Protein AF-A0A6N7BFS9-F1 (afdb_monomer_lite)

Foldseek 3Di:
DDDDDDDDDDPVVVPPPPPPPPPAPAFPADAQWDFDDFPNDGFIDGLLGGFFDDQDAPQWDKFWPFFKKFKDFDADDVNLLRYYPDPVSVVSVVVVCVCVQAPPDDSVVTDMDGPPDFPWDFDQPDDPDGTDTDPDQGKMKIKDKDAAALVLQQWFKKKKAQFAPAKKWKHKNSDTFDIDGHGGHIGITGCNVRDDHRDMMMMMMMWGRHDACPHCNHPPVHDDPDDSGHGRNDIIMMITDHQWDFRYKDWAQPDQQFKIKIKTKIFHQAQAKFKKKKFKWKAWFQDDPVCVPPSHSVSRGDHTFDKDWDGMDIDIAGHRGMHMDIIIIGGGNDDDDDPVRHTDMDMDMDMDTD

Structure (mmCIF, N/CA/C/O backbone):
data_AF-A0A6N7BFS9-F1
#
_entry.id   AF-A0A6N7BFS9-F1
#
loop_
_atom_site.group_PDB
_atom_site.id
_atom_site.type_symbol
_atom_site.label_atom_id
_atom_site.label_alt_id
_atom_site.label_comp_id
_atom_site.label_asym_id
_atom_site.label_entity_id
_atom_site.label_seq_id
_atom_site.pdbx_PDB_ins_code
_atom_site.Cartn_x
_atom_site.Cartn_y
_atom_site.Cartn_z
_atom_site.occupancy
_atom_site.B_iso_or_equiv
_atom_site.auth_seq_id
_atom_site.auth_comp_id
_atom_site.auth_asym_id
_atom_site.auth_atom_id
_atom_site.pdbx_PDB_model_num
ATOM 1 N N . MET A 1 1 ? 87.560 6.546 -18.943 1.00 42.88 1 MET A N 1
ATOM 2 C CA . MET A 1 1 ? 86.484 6.952 -19.878 1.00 42.88 1 MET A CA 1
ATOM 3 C C . MET A 1 1 ? 85.156 6.597 -19.216 1.00 42.88 1 MET A C 1
ATOM 5 O O . MET A 1 1 ? 84.855 5.426 -19.102 1.00 42.88 1 MET A O 1
ATOM 9 N N . LYS A 1 2 ? 84.582 7.473 -18.382 1.00 35.91 2 LYS A N 1
ATOM 10 C CA . LYS A 1 2 ? 83.569 8.496 -18.723 1.00 35.91 2 LYS A CA 1
ATOM 11 C C . LYS A 1 2 ? 82.353 7.933 -19.485 1.00 35.91 2 LYS A C 1
ATOM 13 O O . LYS A 1 2 ? 82.479 7.667 -20.667 1.00 35.91 2 LYS A O 1
ATOM 18 N N . LYS A 1 3 ? 81.210 7.940 -18.774 1.00 40.38 3 LYS A N 1
ATOM 19 C CA . LYS A 1 3 ? 79.814 8.139 -19.221 1.00 40.38 3 LYS A CA 1
ATOM 20 C C . LYS A 1 3 ? 79.262 7.173 -20.282 1.00 40.38 3 LYS A C 1
ATOM 22 O O . LYS A 1 3 ? 79.690 7.264 -21.419 1.00 40.38 3 LYS A O 1
ATOM 27 N N . LEU A 1 4 ? 78.173 6.457 -19.965 1.00 36.03 4 LEU A N 1
ATOM 28 C CA . LEU A 1 4 ? 76.835 6.789 -20.492 1.00 36.03 4 LEU A CA 1
ATOM 29 C C . LEU A 1 4 ? 75.714 5.889 -19.925 1.00 36.03 4 LEU A C 1
ATOM 31 O O . LEU A 1 4 ? 75.856 4.678 -19.836 1.00 36.03 4 LEU A O 1
ATOM 35 N N . TYR A 1 5 ? 74.587 6.542 -19.633 1.00 37.47 5 TYR A N 1
ATOM 36 C CA . TYR A 1 5 ? 73.223 6.015 -19.489 1.00 37.47 5 TYR A CA 1
ATOM 37 C C . TYR A 1 5 ? 72.767 5.388 -18.165 1.00 37.47 5 TYR A C 1
ATOM 39 O O . TYR A 1 5 ? 72.190 4.312 -18.094 1.00 37.47 5 TYR A O 1
ATOM 47 N N . THR A 1 6 ? 72.810 6.229 -17.133 1.00 45.91 6 THR A N 1
ATOM 48 C CA . THR A 1 6 ? 71.644 6.485 -16.273 1.00 45.91 6 THR A CA 1
ATOM 49 C C . THR A 1 6 ? 70.532 7.121 -17.125 1.00 45.91 6 THR A C 1
ATOM 51 O O . THR A 1 6 ? 70.758 8.227 -17.612 1.00 45.91 6 THR A O 1
ATOM 54 N N . LYS A 1 7 ? 69.386 6.449 -17.355 1.00 47.59 7 LYS A N 1
ATOM 55 C CA . LYS A 1 7 ? 68.066 7.047 -17.717 1.00 47.59 7 LYS A CA 1
ATOM 56 C C . LYS A 1 7 ? 66.993 6.000 -18.092 1.00 47.59 7 LYS A C 1
ATOM 58 O O . LYS A 1 7 ? 66.394 6.094 -19.148 1.00 47.59 7 LYS A O 1
ATOM 63 N N . VAL A 1 8 ? 66.679 5.033 -17.231 1.00 40.97 8 VAL A N 1
ATOM 64 C CA . VAL A 1 8 ? 65.378 4.328 -17.311 1.00 40.97 8 VAL A CA 1
ATOM 65 C C . VAL A 1 8 ? 64.968 3.912 -15.901 1.00 40.97 8 VAL A C 1
ATOM 67 O O . VAL A 1 8 ? 65.147 2.766 -15.529 1.00 40.97 8 VAL A O 1
ATOM 70 N N . ASN A 1 9 ? 64.536 4.858 -15.063 1.00 43.41 9 ASN A N 1
ATOM 71 C CA . ASN A 1 9 ? 63.831 4.537 -13.808 1.00 43.41 9 ASN A CA 1
ATOM 72 C C . ASN A 1 9 ? 63.122 5.757 -13.198 1.00 43.41 9 ASN A C 1
ATOM 74 O O . ASN A 1 9 ? 63.093 5.935 -11.987 1.00 43.41 9 ASN A O 1
ATOM 78 N N . LEU A 1 10 ? 62.557 6.630 -14.039 1.00 38.31 10 LEU A N 1
ATOM 79 C CA . LEU A 1 10 ? 61.728 7.743 -13.554 1.00 38.31 10 LEU A CA 1
ATOM 80 C C . LEU A 1 10 ? 60.378 7.879 -14.273 1.00 38.31 10 LEU A C 1
ATOM 82 O O . LEU A 1 10 ? 59.596 8.749 -13.914 1.00 38.31 10 LEU A O 1
ATOM 86 N N . LEU A 1 11 ? 60.079 7.017 -15.256 1.00 35.28 11 LEU A N 1
ATOM 87 C CA . LEU A 1 11 ? 58.803 7.045 -15.988 1.00 35.28 11 LEU A CA 1
ATOM 88 C C . LEU A 1 11 ? 57.827 5.928 -15.578 1.00 35.28 11 LEU A C 1
ATOM 90 O O . LEU A 1 11 ? 56.668 5.972 -15.966 1.00 35.28 11 LEU A O 1
ATOM 94 N N . LEU A 1 12 ? 58.261 4.955 -14.765 1.00 37.12 12 LEU A N 1
ATOM 95 C CA . LEU A 1 12 ? 57.409 3.843 -14.312 1.00 37.12 12 LEU A CA 1
ATOM 96 C C . LEU A 1 12 ? 56.833 4.031 -12.896 1.00 37.12 12 LEU A C 1
ATOM 98 O O . LEU A 1 12 ? 56.076 3.193 -12.427 1.00 37.12 12 LEU A O 1
ATOM 102 N N . ILE A 1 13 ? 57.172 5.132 -12.217 1.00 38.72 13 ILE A N 1
ATOM 103 C CA . ILE A 1 13 ? 56.676 5.443 -10.862 1.00 38.72 13 ILE A CA 1
ATOM 104 C C . ILE A 1 13 ? 55.565 6.513 -10.899 1.00 38.72 13 ILE A C 1
ATOM 106 O O . ILE A 1 13 ? 54.882 6.732 -9.906 1.00 38.72 13 ILE A O 1
ATOM 110 N N . LEU A 1 14 ? 55.295 7.123 -12.061 1.00 36.91 14 LEU A N 1
ATOM 111 C CA . LEU A 1 14 ? 54.250 8.146 -12.213 1.00 36.91 14 LEU A CA 1
ATOM 112 C C . LEU A 1 14 ? 52.916 7.624 -12.785 1.00 36.91 14 LEU A C 1
ATOM 114 O O . LEU A 1 14 ? 52.043 8.422 -13.106 1.00 36.91 14 LEU A O 1
ATOM 118 N N . LEU A 1 15 ? 52.746 6.303 -12.918 1.00 40.72 15 LEU A N 1
ATOM 119 C CA . LEU A 1 15 ? 51.535 5.672 -13.476 1.00 40.72 15 LEU A CA 1
ATOM 120 C C . LEU A 1 15 ? 50.810 4.722 -12.505 1.00 40.72 15 LEU A C 1
ATOM 122 O O . LEU A 1 15 ? 49.854 4.063 -12.895 1.00 40.72 15 LEU A O 1
ATOM 126 N N . LEU A 1 16 ? 51.219 4.683 -11.233 1.00 43.62 16 LEU A N 1
ATOM 127 C CA . LEU A 1 16 ? 50.608 3.839 -10.190 1.00 43.62 16 LEU A CA 1
ATOM 128 C C . LEU A 1 16 ? 50.069 4.633 -8.991 1.00 43.62 16 LEU A C 1
ATOM 130 O O . LEU A 1 16 ? 49.798 4.073 -7.935 1.00 43.62 16 LEU A O 1
ATOM 134 N N . ALA A 1 17 ? 49.864 5.935 -9.172 1.00 41.47 17 ALA A N 1
ATOM 135 C CA . ALA A 1 17 ? 49.150 6.782 -8.225 1.00 41.47 17 ALA A CA 1
ATOM 136 C C . ALA A 1 17 ? 47.933 7.430 -8.898 1.00 41.47 17 ALA A C 1
ATOM 138 O O . ALA A 1 17 ? 47.676 8.617 -8.735 1.00 41.47 17 ALA A O 1
ATOM 139 N N . VAL A 1 18 ? 47.141 6.638 -9.631 1.00 42.56 18 VAL A N 1
ATOM 140 C CA . VAL A 1 18 ? 45.696 6.858 -9.543 1.00 42.56 18 VAL A CA 1
ATOM 141 C C . VAL A 1 18 ? 45.339 6.302 -8.179 1.00 42.56 18 VAL A C 1
ATOM 143 O O . VAL A 1 18 ? 45.072 5.114 -8.015 1.00 42.56 18 VAL A O 1
ATOM 146 N N . SER A 1 19 ? 45.454 7.152 -7.162 1.00 42.28 19 SER A N 1
ATOM 147 C CA . SER A 1 19 ? 44.704 6.951 -5.942 1.00 42.28 19 SER A CA 1
ATOM 148 C C . SER A 1 19 ? 43.276 6.673 -6.391 1.00 42.28 19 SER A C 1
ATOM 150 O O . SER A 1 19 ? 42.596 7.561 -6.905 1.00 42.28 19 SER A O 1
ATOM 152 N N . CYS A 1 20 ? 42.831 5.425 -6.236 1.00 41.66 20 CYS A N 1
ATOM 153 C CA . CYS A 1 20 ? 41.424 5.157 -6.030 1.00 41.66 20 CYS A CA 1
ATOM 154 C C . CYS A 1 20 ? 41.056 5.987 -4.807 1.00 41.66 20 CYS A C 1
ATOM 156 O O . CYS A 1 20 ? 41.162 5.541 -3.667 1.00 41.66 20 CYS A O 1
ATOM 158 N N . VAL A 1 21 ? 40.675 7.239 -5.044 1.00 36.16 21 VAL A N 1
ATOM 159 C CA . VAL A 1 21 ? 39.748 7.920 -4.173 1.00 36.16 21 VAL A CA 1
ATOM 160 C C . VAL A 1 21 ? 38.511 7.054 -4.304 1.00 36.16 21 VAL A C 1
ATOM 162 O O . VAL A 1 21 ? 37.727 7.201 -5.239 1.00 36.16 21 VAL A O 1
ATOM 165 N N . SER A 1 22 ? 38.396 6.053 -3.429 1.00 42.12 22 SER A N 1
ATOM 166 C CA . SER A 1 22 ? 37.107 5.471 -3.128 1.00 42.12 22 SER A CA 1
ATOM 167 C C . SER A 1 22 ? 36.324 6.635 -2.540 1.00 42.12 22 SER A C 1
ATOM 169 O O . SER A 1 22 ? 36.375 6.884 -1.334 1.00 42.12 22 SER A O 1
ATOM 171 N N . PHE A 1 23 ? 35.688 7.431 -3.400 1.00 44.62 23 PHE A N 1
ATOM 172 C CA . PHE A 1 23 ? 34.563 8.229 -2.964 1.00 44.62 23 PHE A CA 1
ATOM 173 C C . PHE A 1 23 ? 33.685 7.231 -2.229 1.00 44.62 23 PHE A C 1
ATOM 175 O O . PHE A 1 23 ? 33.321 6.203 -2.806 1.00 44.62 23 PHE A O 1
ATOM 182 N N . GLY A 1 24 ? 33.510 7.447 -0.923 1.00 53.03 24 GLY A N 1
ATOM 183 C CA . GLY A 1 24 ? 32.668 6.580 -0.118 1.00 53.03 24 GLY A CA 1
ATOM 184 C C . GLY A 1 24 ? 31.364 6.418 -0.881 1.00 53.03 24 GLY A C 1
ATOM 185 O O . GLY A 1 24 ? 30.752 7.418 -1.255 1.00 53.03 24 GLY A O 1
ATOM 186 N N . GLN A 1 25 ? 31.025 5.177 -1.223 1.00 61.34 25 GLN A N 1
ATOM 187 C CA . GLN A 1 25 ? 29.721 4.869 -1.780 1.00 61.34 25 GLN A CA 1
ATOM 188 C C . GLN A 1 25 ? 28.714 5.253 -0.698 1.00 61.34 25 GLN A C 1
ATOM 190 O O . GLN A 1 25 ? 28.569 4.549 0.297 1.00 61.34 25 GLN A O 1
ATOM 195 N N . SER A 1 26 ? 28.135 6.438 -0.856 1.00 75.12 26 SER A N 1
ATOM 196 C CA . SER A 1 26 ? 27.097 6.972 0.006 1.00 75.12 26 SER A CA 1
ATOM 197 C C . SER A 1 26 ? 25.867 7.157 -0.856 1.00 75.12 26 SER A C 1
ATOM 199 O O . SER A 1 26 ? 25.860 7.977 -1.777 1.00 75.12 26 SER A O 1
ATOM 201 N N . THR A 1 27 ? 24.847 6.363 -0.568 1.00 85.31 27 THR A N 1
ATOM 202 C CA . THR A 1 27 ? 23.513 6.495 -1.130 1.00 85.31 27 THR A CA 1
ATOM 203 C C . THR A 1 27 ? 23.021 7.922 -0.927 1.00 85.31 27 THR A C 1
ATOM 205 O O . THR A 1 27 ? 23.265 8.555 0.104 1.00 85.31 27 THR A O 1
ATOM 208 N N . THR A 1 28 ? 22.353 8.442 -1.948 1.00 93.00 28 THR A N 1
ATOM 209 C CA . THR A 1 28 ? 21.621 9.714 -1.871 1.00 93.00 28 THR A CA 1
ATOM 210 C C . THR A 1 28 ? 20.117 9.481 -1.957 1.00 93.00 28 THR A C 1
ATOM 212 O O . THR A 1 28 ? 19.349 10.442 -1.967 1.00 93.00 28 THR A O 1
ATOM 215 N N . LEU A 1 29 ? 19.692 8.213 -2.009 1.00 94.88 29 LEU A N 1
ATOM 216 C CA . LEU A 1 29 ? 18.297 7.829 -1.929 1.00 94.88 29 LEU A CA 1
ATOM 217 C C . LEU A 1 29 ? 17.766 8.199 -0.544 1.00 94.88 29 LEU A C 1
ATOM 219 O O . LEU A 1 29 ? 18.293 7.781 0.484 1.00 94.88 29 LEU A O 1
ATOM 223 N N . GLU A 1 30 ? 16.747 9.047 -0.521 1.00 93.50 30 GLU A N 1
ATOM 224 C CA . GLU A 1 30 ? 16.164 9.530 0.725 1.00 93.50 30 GLU A CA 1
ATOM 225 C C . GLU A 1 30 ? 15.126 8.524 1.233 1.00 93.50 30 GLU A C 1
ATOM 227 O O . GLU A 1 30 ? 14.506 7.796 0.456 1.00 93.50 30 GLU A O 1
ATOM 232 N N . THR A 1 31 ? 14.887 8.485 2.542 1.00 92.69 31 THR A N 1
ATOM 233 C CA . THR A 1 31 ? 13.745 7.724 3.058 1.00 92.69 31 THR A CA 1
ATOM 234 C C . THR A 1 31 ? 12.443 8.333 2.543 1.00 92.69 31 THR A C 1
ATOM 236 O O . THR A 1 31 ? 12.256 9.550 2.577 1.00 92.69 31 THR A O 1
ATOM 239 N N . SER A 1 32 ? 11.512 7.488 2.098 1.00 93.38 32 SER A N 1
ATOM 240 C CA . SER A 1 32 ? 10.165 7.939 1.746 1.00 93.38 32 SER A CA 1
ATOM 241 C C . SER A 1 32 ? 9.251 8.102 2.964 1.00 93.38 32 SER A C 1
ATOM 243 O O . SER A 1 32 ? 8.164 8.663 2.826 1.00 93.38 32 SER A O 1
ATOM 245 N N . LEU A 1 33 ? 9.673 7.628 4.146 1.00 95.50 33 LEU A N 1
ATOM 246 C CA . LEU A 1 33 ? 8.924 7.704 5.400 1.00 95.50 33 LEU A CA 1
ATOM 247 C C . LEU A 1 33 ? 9.266 8.983 6.176 1.00 95.50 33 LEU A C 1
ATOM 249 O O . LEU A 1 33 ? 10.426 9.254 6.479 1.00 95.50 33 LEU A O 1
ATOM 253 N N . SER A 1 34 ? 8.237 9.712 6.597 1.00 96.12 34 SER A N 1
ATOM 254 C CA . SER A 1 34 ? 8.337 10.852 7.514 1.00 96.12 34 SER A CA 1
ATOM 255 C C . SER A 1 34 ? 7.255 10.787 8.594 1.00 96.12 34 SER A C 1
ATOM 257 O O . SER A 1 34 ? 6.251 10.090 8.447 1.00 96.12 34 SER A O 1
ATOM 259 N N . LEU A 1 35 ? 7.456 11.505 9.699 1.00 97.06 35 LEU A N 1
ATOM 260 C CA . LEU A 1 35 ? 6.444 11.698 10.737 1.00 97.06 35 LEU A CA 1
ATOM 261 C C . LEU A 1 35 ? 5.965 13.148 10.685 1.00 97.06 35 LEU A C 1
ATOM 263 O O . LEU A 1 35 ? 6.773 14.065 10.806 1.00 97.06 35 LEU A O 1
ATOM 267 N N . ILE A 1 36 ? 4.659 13.347 10.517 1.00 96.75 36 ILE A N 1
ATOM 268 C CA . ILE A 1 36 ? 4.035 14.675 10.469 1.00 96.75 36 ILE A CA 1
ATOM 269 C C . ILE A 1 36 ? 3.118 14.817 11.680 1.00 96.75 36 ILE A 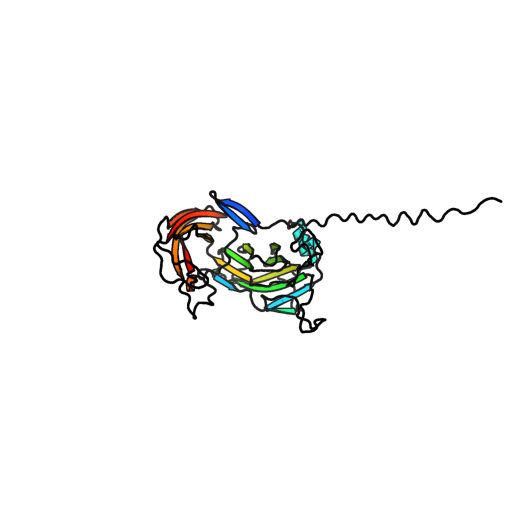C 1
ATOM 271 O O . ILE A 1 36 ? 2.283 13.944 11.917 1.00 96.75 36 ILE A O 1
ATOM 275 N N . ASP A 1 37 ? 3.263 15.901 12.444 1.00 97.25 37 ASP A N 1
ATOM 276 C CA . ASP A 1 37 ? 2.334 16.205 13.533 1.00 97.25 37 ASP A CA 1
ATOM 277 C C . ASP A 1 37 ? 0.993 16.684 12.966 1.00 97.25 37 ASP A C 1
ATOM 279 O O . ASP A 1 37 ? 0.927 17.677 12.239 1.00 97.25 37 ASP A O 1
ATOM 283 N N . ILE A 1 38 ? -0.079 15.962 13.289 1.00 96.06 38 ILE A N 1
ATOM 284 C CA . ILE A 1 38 ? -1.448 16.343 12.950 1.00 96.06 38 ILE A CA 1
ATOM 285 C C . ILE A 1 38 ? -2.268 16.315 14.233 1.00 96.06 38 ILE A C 1
ATOM 287 O O . ILE A 1 38 ? -2.664 15.253 14.713 1.00 96.06 38 ILE A O 1
ATOM 291 N N . GLY A 1 39 ? -2.517 17.497 14.799 1.00 89.88 39 GLY A N 1
ATOM 292 C CA . GLY A 1 39 ? -3.287 17.633 16.034 1.00 89.88 39 GLY A CA 1
ATOM 293 C C . GLY A 1 39 ? -2.597 16.997 17.245 1.00 89.88 39 GLY A C 1
ATOM 294 O O . GLY A 1 39 ? -3.273 16.367 18.058 1.00 89.88 39 GLY A O 1
ATOM 295 N N . GLY A 1 40 ? -1.266 17.118 17.353 1.00 94.00 40 GLY A N 1
ATOM 296 C CA . GLY A 1 40 ? -0.485 16.552 18.459 1.00 94.00 40 GLY A CA 1
ATOM 297 C C . GLY A 1 40 ? -0.222 15.047 18.341 1.00 94.00 40 GLY A C 1
ATOM 298 O O . GLY A 1 40 ? 0.151 14.401 19.324 1.00 94.00 40 GLY A O 1
ATOM 299 N N . VAL A 1 41 ? -0.468 14.459 17.166 1.00 96.38 41 VAL A N 1
ATOM 300 C CA . VAL A 1 41 ? -0.202 13.050 16.871 1.00 96.38 41 VAL A CA 1
ATOM 301 C C . VAL A 1 41 ? 0.807 12.960 15.735 1.00 96.38 41 VAL A C 1
ATOM 303 O O . VAL A 1 41 ? 0.549 13.440 14.635 1.00 96.38 41 VAL A O 1
ATOM 306 N N . ALA A 1 42 ? 1.924 12.274 15.982 1.00 96.88 42 ALA A N 1
ATOM 307 C CA . ALA A 1 42 ? 2.905 11.942 14.955 1.00 96.88 42 ALA A CA 1
ATOM 308 C C . ALA A 1 42 ? 2.337 10.878 14.000 1.00 96.88 42 ALA A C 1
ATOM 310 O O . ALA A 1 42 ? 2.292 9.687 14.318 1.00 96.88 42 ALA A O 1
ATOM 311 N N . VAL A 1 43 ? 1.880 11.312 12.827 1.00 97.50 43 VAL A N 1
A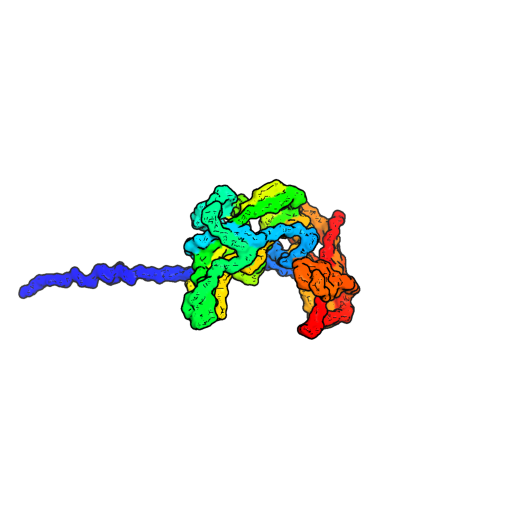TOM 312 C CA . VAL A 1 43 ? 1.306 10.449 11.793 1.00 97.50 43 VAL A CA 1
ATOM 313 C C . VAL A 1 43 ? 2.394 10.023 10.807 1.00 97.50 43 VAL A C 1
ATOM 315 O O . VAL A 1 43 ? 3.006 10.895 10.178 1.00 97.50 43 VAL A O 1
ATOM 318 N N . PRO A 1 44 ? 2.622 8.709 10.607 1.00 97.12 44 PRO A N 1
ATOM 319 C CA . PRO A 1 44 ? 3.530 8.246 9.570 1.00 97.12 44 PRO A CA 1
ATOM 320 C C . PRO A 1 44 ? 2.976 8.609 8.198 1.00 97.12 44 PRO A C 1
ATOM 322 O O . PRO A 1 44 ? 1.822 8.315 7.888 1.00 97.12 44 PRO A O 1
ATOM 325 N N . HIS A 1 45 ? 3.808 9.239 7.384 1.00 97.06 45 HIS A N 1
ATOM 326 C CA . HIS A 1 45 ? 3.547 9.540 5.988 1.00 97.06 45 HIS A CA 1
ATOM 327 C C . HIS A 1 45 ? 4.585 8.840 5.133 1.00 97.06 45 HIS A C 1
ATOM 329 O O . HIS A 1 45 ? 5.772 8.871 5.450 1.00 97.06 45 HIS A O 1
ATOM 335 N N . GLN A 1 46 ? 4.137 8.235 4.043 1.00 96.12 46 GLN A N 1
ATOM 336 C CA . GLN A 1 46 ? 5.010 7.653 3.042 1.00 96.12 46 GLN A CA 1
ATOM 337 C C . GLN A 1 46 ? 4.525 8.064 1.659 1.00 96.12 46 GLN A C 1
ATOM 339 O O . GLN A 1 46 ? 3.319 8.103 1.415 1.00 96.12 46 GLN A O 1
ATOM 344 N N . ASN A 1 47 ? 5.457 8.394 0.764 1.00 94.44 47 ASN A N 1
ATOM 345 C CA . ASN A 1 47 ? 5.145 8.732 -0.628 1.00 94.44 47 ASN A CA 1
ATOM 346 C C . ASN A 1 47 ? 4.083 9.847 -0.763 1.00 94.44 47 ASN A C 1
ATOM 348 O O . ASN A 1 47 ? 3.170 9.766 -1.581 1.00 94.44 47 ASN A O 1
ATOM 352 N N . GLY A 1 48 ? 4.180 10.883 0.079 1.00 91.25 48 GLY A N 1
ATOM 353 C CA . GLY A 1 48 ? 3.312 12.066 0.014 1.00 91.25 48 GLY A CA 1
ATOM 354 C C . GLY A 1 48 ? 1.897 11.893 0.580 1.00 91.25 48 GLY A C 1
ATOM 355 O O . GLY A 1 48 ? 1.072 12.790 0.419 1.00 91.25 48 GLY A O 1
ATOM 356 N N . MET A 1 49 ? 1.596 10.781 1.255 1.00 94.94 49 MET A N 1
ATOM 357 C CA . MET A 1 49 ? 0.304 10.551 1.913 1.00 94.94 49 MET A CA 1
ATOM 358 C C . MET A 1 49 ? 0.483 9.890 3.287 1.00 94.94 49 MET A C 1
ATOM 360 O O . MET A 1 49 ? 1.543 9.317 3.542 1.00 94.94 49 MET A O 1
ATOM 364 N N . PRO A 1 50 ? -0.516 9.936 4.191 1.00 97.00 50 PRO A N 1
ATOM 365 C CA . PRO A 1 50 ? -0.465 9.132 5.408 1.00 97.00 50 PRO A CA 1
ATOM 366 C C . PRO A 1 50 ? -0.279 7.656 5.050 1.00 97.00 50 PRO A C 1
ATOM 368 O O . PRO A 1 50 ? -0.997 7.137 4.192 1.00 97.00 50 PRO A O 1
ATOM 371 N N . LEU A 1 51 ? 0.663 6.983 5.711 1.00 97.31 51 LEU A N 1
ATOM 372 C CA . LEU A 1 51 ? 0.928 5.562 5.512 1.00 97.31 51 LEU A CA 1
ATOM 373 C C . LEU A 1 51 ? -0.346 4.781 5.864 1.00 97.31 51 LEU A C 1
ATOM 375 O O . LEU A 1 51 ? -0.762 4.804 7.032 1.00 97.31 51 LEU A O 1
ATOM 379 N N . PRO A 1 52 ? -0.984 4.109 4.892 1.00 97.12 52 PRO A N 1
ATOM 380 C CA . PRO A 1 52 ? -2.231 3.426 5.151 1.00 97.12 52 PRO A CA 1
ATOM 381 C C . PRO A 1 52 ? -1.994 2.198 6.028 1.00 97.12 52 PRO A C 1
ATOM 383 O O . PRO A 1 52 ? -0.863 1.780 6.296 1.00 97.12 52 PRO A O 1
ATOM 386 N N . THR A 1 53 ? -3.079 1.613 6.505 1.00 94.62 53 THR A N 1
ATOM 387 C CA . THR A 1 53 ? -3.041 0.217 6.926 1.00 94.62 53 THR A CA 1
ATOM 388 C C . THR A 1 53 ? -3.177 -0.695 5.703 1.00 94.62 53 THR A C 1
ATOM 390 O O . THR A 1 53 ? -3.608 -0.253 4.637 1.00 94.62 53 THR A O 1
ATOM 393 N N . PHE A 1 54 ? -2.724 -1.942 5.820 1.00 95.12 54 PHE A N 1
ATOM 394 C CA . PHE A 1 54 ? -2.560 -2.840 4.668 1.00 95.12 54 PHE A CA 1
ATOM 395 C C . PHE A 1 54 ? -3.506 -4.044 4.705 1.00 95.12 54 PHE A C 1
ATOM 397 O O . PHE A 1 54 ? -3.403 -4.933 3.866 1.00 95.12 54 PHE A O 1
ATOM 404 N N . GLU A 1 55 ? -4.436 -4.091 5.654 1.00 91.75 55 GLU A N 1
ATOM 405 C CA . GLU A 1 55 ? -5.532 -5.052 5.674 1.00 91.75 55 GLU A CA 1
ATOM 406 C C . GLU A 1 55 ? -6.662 -4.630 4.721 1.00 91.75 55 GLU A C 1
ATOM 408 O O . GLU A 1 55 ? -7.231 -3.537 4.836 1.00 91.75 55 GLU A O 1
ATOM 413 N N . LYS A 1 56 ? -7.007 -5.524 3.784 1.00 95.06 56 LYS A N 1
ATOM 414 C CA . LYS A 1 56 ? -8.040 -5.289 2.770 1.00 95.06 56 LYS A CA 1
ATOM 415 C C . LYS A 1 56 ? -9.382 -4.973 3.436 1.00 95.06 56 LYS A C 1
ATOM 417 O O . LYS A 1 56 ? -9.856 -5.678 4.330 1.00 95.06 56 LYS A O 1
ATOM 422 N N . GLN A 1 57 ? -10.040 -3.921 2.956 1.00 94.94 57 GLN A N 1
ATOM 423 C CA . GLN A 1 57 ? -11.366 -3.526 3.430 1.00 94.94 57 GLN A CA 1
ATOM 424 C C . GLN A 1 57 ? -12.432 -3.925 2.414 1.00 94.94 57 GLN A C 1
ATOM 426 O O . GLN A 1 57 ? -12.489 -3.384 1.318 1.00 94.94 57 GLN A O 1
ATOM 431 N N . SER A 1 58 ? -13.345 -4.811 2.803 1.00 93.31 58 SER A N 1
ATOM 432 C CA . SER A 1 58 ? -14.445 -5.273 1.932 1.00 93.31 58 SER A CA 1
ATOM 433 C C . SER A 1 58 ? -15.406 -4.179 1.436 1.00 93.31 58 SER A C 1
ATOM 435 O O . SER A 1 58 ? -16.163 -4.400 0.498 1.00 93.31 58 SER A O 1
ATOM 437 N N . SER A 1 59 ? -15.416 -3.009 2.081 1.00 93.62 59 SER A N 1
ATOM 438 C CA . SER A 1 59 ? -16.190 -1.838 1.653 1.00 93.62 59 SER A CA 1
ATOM 439 C C . SER A 1 59 ? -15.489 -1.022 0.563 1.00 93.62 59 SER A C 1
ATOM 441 O O . SER A 1 59 ? -16.042 -0.031 0.085 1.00 93.62 59 SER A O 1
ATOM 443 N N . ARG A 1 60 ? -14.264 -1.404 0.190 1.00 96.25 60 ARG A N 1
ATOM 444 C CA . ARG A 1 60 ? -13.456 -0.781 -0.857 1.00 96.25 60 ARG A CA 1
ATOM 445 C C . ARG A 1 60 ? -13.405 -1.701 -2.063 1.00 96.25 60 ARG A C 1
ATOM 447 O O . ARG A 1 60 ? -13.5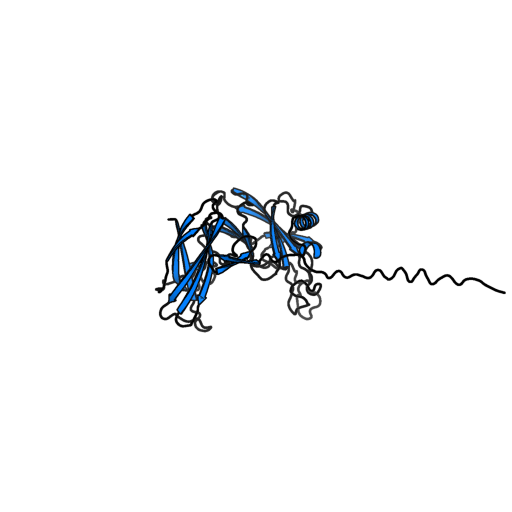23 -2.918 -1.949 1.00 96.25 60 ARG A O 1
ATOM 454 N N . THR A 1 61 ? -13.216 -1.107 -3.230 1.00 97.94 61 THR A N 1
ATOM 455 C CA . THR A 1 61 ? -12.971 -1.882 -4.444 1.00 97.94 61 THR A CA 1
ATOM 456 C C . THR A 1 61 ? -11.519 -2.344 -4.421 1.00 97.94 61 THR A C 1
ATOM 458 O O . THR A 1 61 ? -10.623 -1.507 -4.314 1.00 97.94 61 THR A O 1
ATOM 461 N N . ILE A 1 62 ? -11.297 -3.654 -4.520 1.00 97.81 62 ILE A N 1
ATOM 462 C CA . ILE A 1 62 ? -9.967 -4.263 -4.609 1.00 97.81 62 ILE A CA 1
ATOM 463 C C . ILE A 1 62 ? -9.791 -4.820 -6.018 1.00 97.81 62 ILE A C 1
ATOM 465 O O . ILE A 1 62 ? -10.630 -5.589 -6.483 1.00 97.81 62 ILE A O 1
ATOM 469 N N . ILE A 1 63 ? -8.710 -4.430 -6.687 1.00 98.06 63 ILE A N 1
ATOM 470 C CA . ILE A 1 63 ? -8.285 -5.022 -7.956 1.00 98.06 63 ILE A CA 1
ATOM 471 C C . ILE A 1 63 ? -6.952 -5.708 -7.698 1.00 98.06 63 ILE A C 1
ATOM 473 O O . ILE A 1 63 ? -5.934 -5.046 -7.498 1.00 98.06 63 ILE A O 1
ATOM 477 N N . ASP A 1 64 ? -6.983 -7.034 -7.661 1.00 97.06 64 ASP A N 1
ATOM 478 C CA . ASP A 1 64 ? -5.793 -7.848 -7.461 1.00 97.06 64 ASP A CA 1
ATOM 479 C C . ASP A 1 64 ? -4.896 -7.806 -8.708 1.00 97.06 64 ASP A C 1
ATOM 481 O O . ASP A 1 64 ? -5.372 -7.941 -9.841 1.00 97.06 64 ASP A O 1
ATOM 485 N N . LEU A 1 65 ? -3.597 -7.598 -8.497 1.00 98.19 65 LEU A N 1
ATOM 486 C CA . LEU A 1 65 ? -2.584 -7.625 -9.546 1.00 98.19 65 LEU A CA 1
ATOM 487 C C . LEU A 1 65 ? -1.706 -8.886 -9.460 1.00 98.19 65 LEU A C 1
ATOM 489 O O . LEU A 1 65 ? -0.688 -8.966 -10.146 1.00 98.19 65 LEU A O 1
ATOM 493 N N . ALA A 1 66 ? -2.097 -9.898 -8.683 1.00 97.19 66 ALA A N 1
ATOM 494 C CA . ALA A 1 66 ? -1.516 -11.237 -8.720 1.00 97.19 66 ALA A CA 1
ATOM 495 C C . ALA A 1 66 ? -1.829 -11.969 -10.038 1.00 97.19 66 ALA A C 1
ATOM 497 O O . ALA A 1 66 ? -2.760 -11.628 -10.778 1.00 97.19 66 ALA A O 1
ATOM 498 N N . GLY A 1 67 ? -1.011 -12.959 -10.389 1.00 97.56 67 GLY A N 1
ATOM 499 C CA . GLY A 1 67 ? -1.111 -13.738 -11.625 1.00 97.56 67 GLY A CA 1
ATOM 500 C C . GLY A 1 67 ? 0.046 -13.483 -12.588 1.00 97.56 67 GLY A C 1
ATOM 501 O O . GLY A 1 67 ? 1.158 -13.180 -12.167 1.00 97.56 67 GLY A O 1
ATOM 502 N N . GLU A 1 68 ? -0.198 -13.646 -13.886 1.00 98.31 68 GLU A N 1
ATOM 503 C CA . GLU A 1 68 ? 0.847 -13.574 -14.912 1.00 98.31 68 GLU A CA 1
ATOM 504 C C . GLU A 1 68 ? 1.288 -12.127 -15.198 1.00 98.31 68 GLU A C 1
ATOM 506 O O . GLU A 1 68 ? 0.473 -11.249 -15.478 1.00 98.31 68 GLU A O 1
ATOM 511 N N . TRP A 1 69 ? 2.598 -11.901 -15.158 1.00 98.75 69 TRP A N 1
ATOM 512 C CA . TRP A 1 69 ? 3.292 -10.680 -15.558 1.00 98.75 69 TRP A CA 1
ATOM 513 C C . TRP A 1 69 ? 4.340 -11.001 -16.623 1.00 98.75 69 TRP A C 1
ATOM 515 O O . TRP A 1 69 ? 4.845 -12.123 -16.711 1.00 98.75 69 TRP A O 1
ATOM 525 N N . LYS A 1 70 ? 4.719 -9.994 -17.407 1.00 98.69 70 LYS A N 1
ATOM 526 C CA . LYS A 1 70 ? 5.931 -10.023 -18.229 1.00 98.69 70 LYS A CA 1
ATOM 527 C C . LYS A 1 70 ? 7.134 -9.674 -17.368 1.00 98.69 70 LYS A C 1
ATOM 529 O O . LYS A 1 70 ? 7.032 -8.785 -16.529 1.00 98.69 70 LYS A O 1
ATOM 534 N N . LYS A 1 71 ? 8.269 -10.339 -17.589 1.00 98.44 71 LYS A N 1
ATOM 535 C CA . LYS A 1 71 ? 9.527 -10.071 -16.890 1.00 98.44 71 LYS A CA 1
ATOM 536 C C . LYS A 1 71 ? 10.751 -10.036 -17.801 1.00 98.44 71 LYS A C 1
ATOM 538 O O . LYS A 1 71 ? 10.841 -10.790 -18.773 1.00 98.44 71 LYS A O 1
ATOM 543 N N . LEU A 1 72 ? 11.737 -9.237 -17.408 1.00 98.44 72 LEU A N 1
ATOM 544 C CA . LEU A 1 72 ? 13.048 -9.178 -18.047 1.00 98.44 72 LEU A CA 1
ATOM 545 C C . LEU A 1 72 ? 14.143 -8.930 -17.004 1.00 98.44 72 LEU A C 1
ATOM 547 O O . LEU A 1 72 ? 14.148 -7.894 -16.346 1.00 98.44 72 LEU A O 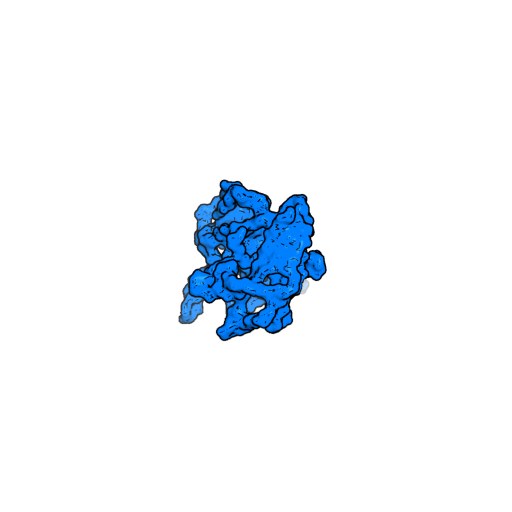1
ATOM 551 N N . ARG A 1 73 ? 15.082 -9.874 -16.887 1.00 98.06 73 ARG A N 1
ATOM 552 C CA . ARG A 1 73 ? 16.333 -9.683 -16.138 1.00 98.06 73 ARG A CA 1
ATOM 553 C C . ARG A 1 73 ? 17.264 -8.751 -16.904 1.00 98.06 73 ARG A C 1
ATOM 555 O O . ARG A 1 73 ? 17.298 -8.809 -18.134 1.00 98.06 73 ARG A O 1
ATOM 562 N N . PHE A 1 74 ? 18.021 -7.925 -16.196 1.00 97.50 74 PHE A N 1
ATOM 563 C CA . PHE A 1 74 ? 18.996 -7.017 -16.790 1.00 97.50 74 PHE A CA 1
ATOM 564 C C . PHE A 1 74 ? 20.100 -6.682 -15.787 1.00 97.50 74 PHE A C 1
ATOM 566 O O . PHE A 1 74 ? 19.847 -6.695 -14.588 1.00 97.50 74 PHE A O 1
ATOM 573 N N . ALA A 1 75 ? 21.293 -6.349 -16.281 1.00 96.69 75 ALA A N 1
ATOM 574 C CA . ALA A 1 75 ? 22.374 -5.859 -15.431 1.00 96.69 75 ALA A CA 1
ATOM 575 C C . ALA A 1 75 ? 22.033 -4.457 -14.904 1.00 96.69 75 ALA A C 1
ATOM 577 O O . ALA A 1 75 ? 21.812 -3.545 -15.709 1.00 96.69 75 ALA A O 1
ATOM 578 N N . THR A 1 76 ? 21.965 -4.293 -13.584 1.00 94.38 76 THR A N 1
ATOM 579 C CA . THR A 1 76 ? 21.645 -3.009 -12.944 1.00 94.38 76 THR A CA 1
ATOM 580 C C . THR A 1 76 ? 22.876 -2.161 -12.692 1.00 94.38 76 THR A C 1
ATOM 582 O O . THR A 1 76 ? 24.007 -2.640 -12.635 1.00 94.38 76 THR A O 1
ATOM 585 N N . ILE A 1 77 ? 22.650 -0.856 -12.539 1.00 93.88 77 ILE A N 1
ATOM 586 C CA . ILE A 1 77 ? 23.650 0.068 -12.019 1.00 93.88 77 ILE A CA 1
ATOM 587 C C . ILE A 1 77 ? 23.188 0.519 -10.629 1.00 93.88 77 ILE A C 1
ATOM 589 O O . ILE A 1 77 ? 22.441 1.487 -10.509 1.00 93.88 77 ILE A O 1
ATOM 593 N N . ASP A 1 78 ? 23.663 -0.136 -9.566 1.00 94.69 78 ASP A N 1
ATOM 594 C CA . ASP A 1 78 ? 23.214 0.113 -8.181 1.00 94.69 78 ASP A CA 1
ATOM 595 C C . ASP A 1 78 ? 23.263 1.593 -7.777 1.00 94.69 78 ASP A C 1
ATOM 597 O O . ASP A 1 78 ? 22.394 2.099 -7.072 1.00 94.69 78 ASP A O 1
ATOM 601 N N . ASN A 1 79 ? 24.276 2.331 -8.246 1.00 93.75 79 ASN A N 1
ATOM 602 C CA . ASN A 1 79 ? 24.405 3.765 -7.969 1.00 93.75 79 ASN A CA 1
ATOM 603 C C . ASN A 1 79 ? 23.269 4.600 -8.577 1.00 93.75 79 ASN A C 1
ATOM 605 O O . ASN A 1 79 ? 22.932 5.639 -8.020 1.00 93.75 79 ASN A O 1
ATOM 609 N N . VAL A 1 80 ? 22.688 4.166 -9.699 1.00 95.38 80 VAL A N 1
ATOM 610 C CA . VAL A 1 80 ? 21.493 4.788 -10.284 1.00 95.38 80 VAL A CA 1
ATOM 611 C C . VAL A 1 80 ? 20.282 4.483 -9.401 1.00 95.38 80 VAL A C 1
ATOM 613 O O . VAL A 1 80 ? 19.523 5.390 -9.067 1.00 95.38 80 VAL A O 1
ATOM 616 N N . SER A 1 81 ? 20.147 3.242 -8.923 1.00 96.00 81 SER A N 1
ATOM 617 C CA . SER A 1 81 ? 19.078 2.853 -7.993 1.00 96.00 81 SER A CA 1
ATOM 618 C C . SER A 1 81 ? 19.165 3.560 -6.643 1.00 96.00 81 SER A C 1
ATOM 620 O O . SER A 1 81 ? 18.130 3.863 -6.059 1.00 96.00 81 SER A O 1
ATOM 622 N N . LEU A 1 82 ? 20.369 3.874 -6.167 1.00 95.62 82 LEU A N 1
ATOM 623 C CA . LEU A 1 82 ? 20.632 4.545 -4.889 1.00 95.62 82 LEU A CA 1
ATOM 624 C C . LEU A 1 82 ? 20.840 6.066 -5.026 1.00 95.62 82 LEU A C 1
ATOM 626 O O . LEU A 1 82 ? 21.271 6.738 -4.083 1.00 95.62 82 LEU A O 1
ATOM 630 N N . ALA A 1 83 ? 20.544 6.632 -6.198 1.00 95.94 83 ALA A N 1
ATOM 631 C CA . ALA A 1 83 ? 20.543 8.073 -6.405 1.00 95.94 83 ALA A CA 1
ATOM 632 C C . ALA A 1 83 ? 19.252 8.714 -5.873 1.00 95.94 83 ALA A C 1
ATOM 634 O O . ALA A 1 83 ? 18.171 8.129 -5.949 1.00 95.94 83 ALA A O 1
ATOM 635 N N . LYS A 1 84 ? 19.334 9.957 -5.395 1.00 96.12 84 LYS A N 1
ATOM 636 C CA . LYS A 1 84 ? 18.158 10.757 -5.033 1.00 96.12 84 LYS A CA 1
ATOM 637 C C . LYS A 1 84 ? 17.121 10.765 -6.163 1.00 96.12 84 LYS A C 1
ATOM 639 O O . LYS A 1 84 ? 17.468 10.957 -7.323 1.00 96.12 84 LYS A O 1
ATOM 644 N N . ARG A 1 85 ? 15.835 10.615 -5.834 1.00 95.50 85 ARG A N 1
ATOM 645 C CA . ARG A 1 85 ? 14.727 10.663 -6.811 1.00 95.50 85 ARG A CA 1
ATOM 646 C C . ARG A 1 85 ? 14.251 12.090 -7.087 1.00 95.50 85 ARG A C 1
ATOM 648 O O . ARG A 1 85 ? 13.072 12.405 -6.953 1.00 95.50 85 ARG A O 1
ATOM 655 N N . ASP A 1 86 ? 15.188 12.957 -7.457 1.00 95.75 86 ASP A N 1
ATOM 656 C CA . ASP A 1 86 ? 14.886 14.251 -8.071 1.00 95.75 86 ASP A CA 1
ATOM 657 C C . ASP A 1 86 ? 14.740 14.110 -9.600 1.00 95.75 86 ASP A C 1
ATOM 659 O O . ASP A 1 86 ? 14.789 13.006 -10.144 1.00 95.75 86 ASP A O 1
ATOM 663 N N . ALA A 1 87 ? 14.548 15.222 -10.317 1.00 96.94 87 ALA A N 1
ATOM 664 C CA . ALA A 1 87 ? 14.375 15.192 -11.770 1.00 96.94 87 ALA A CA 1
ATOM 665 C C . ALA A 1 87 ? 15.564 14.545 -12.509 1.00 96.94 87 ALA A C 1
ATOM 667 O O . ALA A 1 87 ? 15.359 13.873 -13.519 1.00 96.94 87 ALA A O 1
ATOM 668 N N . ALA A 1 88 ? 16.794 14.719 -12.012 1.00 97.19 88 ALA A N 1
ATOM 669 C CA . ALA A 1 88 ? 17.981 14.133 -12.625 1.00 97.19 88 ALA A CA 1
ATOM 670 C C . ALA A 1 88 ? 18.077 12.631 -12.328 1.00 97.19 88 ALA A C 1
ATOM 672 O O . ALA A 1 88 ? 18.360 11.849 -13.235 1.00 97.19 88 ALA A O 1
ATOM 673 N N . GLY A 1 89 ? 17.791 12.215 -11.090 1.00 97.06 89 GLY A N 1
ATOM 674 C CA . GLY A 1 89 ? 17.760 10.801 -10.717 1.00 97.06 89 GLY A CA 1
ATOM 675 C C . GLY A 1 89 ? 16.677 10.015 -11.454 1.00 97.06 89 GLY A C 1
ATOM 676 O O . GLY A 1 89 ? 16.947 8.929 -11.966 1.00 97.06 89 GLY A O 1
ATOM 677 N N . ILE A 1 90 ? 15.475 10.586 -11.594 1.00 97.94 90 ILE A N 1
ATOM 678 C CA . ILE A 1 90 ? 14.392 9.978 -12.384 1.00 97.94 90 ILE A CA 1
ATOM 679 C C . ILE A 1 90 ? 14.820 9.846 -13.851 1.00 97.94 90 ILE A C 1
ATOM 681 O O . ILE A 1 90 ? 14.713 8.762 -14.421 1.00 97.94 90 ILE A O 1
ATOM 685 N N . ALA A 1 91 ? 15.388 10.900 -14.447 1.00 98.00 91 ALA A N 1
ATOM 686 C CA . ALA A 1 91 ? 15.873 10.850 -15.826 1.00 98.00 91 ALA A CA 1
ATOM 687 C C . ALA A 1 91 ? 16.985 9.801 -16.034 1.00 98.00 91 ALA A C 1
ATOM 689 O O . ALA A 1 91 ? 17.036 9.157 -17.084 1.00 98.00 91 ALA A O 1
ATOM 690 N N . ALA A 1 92 ? 17.863 9.594 -15.047 1.00 97.81 92 ALA A N 1
ATOM 691 C CA . ALA A 1 92 ? 18.903 8.567 -15.106 1.00 97.81 92 ALA A CA 1
ATOM 692 C C . ALA A 1 92 ? 18.309 7.149 -15.129 1.00 97.81 92 ALA A C 1
ATOM 694 O O . ALA A 1 92 ? 18.704 6.330 -15.962 1.00 97.81 92 ALA A O 1
ATOM 695 N N . ILE A 1 93 ? 17.315 6.879 -14.278 1.00 97.31 93 ILE A N 1
ATOM 696 C CA . ILE A 1 93 ? 16.608 5.590 -14.258 1.00 97.31 93 ILE A CA 1
ATOM 697 C C . ILE A 1 93 ? 15.838 5.375 -15.559 1.00 97.31 93 ILE A C 1
ATOM 699 O O . ILE A 1 93 ? 15.862 4.281 -16.110 1.00 97.31 93 ILE A O 1
ATOM 703 N N . GLU A 1 94 ? 15.189 6.406 -16.095 1.00 98.00 94 GLU A N 1
ATOM 704 C CA . GLU A 1 94 ? 14.455 6.300 -17.361 1.00 98.00 94 GLU A CA 1
ATOM 705 C C . GLU A 1 94 ? 15.379 6.130 -18.574 1.00 98.00 94 GLU A C 1
ATOM 707 O O . GLU A 1 94 ? 15.018 5.454 -19.542 1.00 98.00 94 GLU A O 1
ATOM 712 N N . THR A 1 95 ? 16.596 6.675 -18.504 1.00 97.94 95 THR A N 1
ATOM 713 C CA . THR A 1 95 ? 17.652 6.422 -19.491 1.00 97.94 95 THR A CA 1
ATOM 714 C C . THR A 1 95 ? 18.078 4.953 -19.461 1.00 97.94 95 THR A C 1
ATOM 716 O O . THR A 1 95 ? 18.122 4.312 -20.510 1.00 97.94 95 THR A O 1
ATOM 719 N N . GLU A 1 96 ? 18.322 4.385 -18.273 1.00 96.81 96 GLU A N 1
ATOM 720 C CA . GLU A 1 96 ? 18.620 2.953 -18.099 1.00 96.81 96 GLU A CA 1
ATOM 721 C C . GLU A 1 96 ? 17.437 2.066 -18.535 1.00 96.81 96 GLU A C 1
ATOM 723 O O . GLU A 1 96 ? 17.607 1.025 -19.182 1.00 96.81 96 GLU A O 1
ATOM 728 N N . ALA A 1 97 ? 16.212 2.511 -18.246 1.00 97.25 97 ALA A N 1
ATOM 729 C CA . ALA A 1 97 ? 14.993 1.824 -18.636 1.00 97.25 97 ALA A CA 1
ATOM 730 C C . ALA A 1 97 ? 14.874 1.691 -20.157 1.00 97.25 97 ALA A C 1
ATOM 732 O O . ALA A 1 97 ? 14.333 0.692 -20.629 1.00 97.25 97 ALA A O 1
ATOM 733 N N . ALA A 1 98 ? 15.413 2.634 -20.939 1.00 97.31 98 ALA A N 1
ATOM 734 C CA . ALA A 1 98 ? 15.395 2.608 -22.403 1.00 97.31 98 ALA A CA 1
ATOM 735 C C . ALA A 1 98 ? 13.991 2.300 -22.967 1.00 97.31 98 ALA A C 1
ATOM 737 O O . ALA A 1 98 ? 13.813 1.418 -23.808 1.00 97.31 98 ALA A O 1
ATOM 738 N N . GLY A 1 99 ? 12.977 2.982 -22.426 1.00 98.12 99 GLY A N 1
ATOM 739 C CA . GLY A 1 99 ? 11.579 2.871 -22.842 1.00 98.12 99 GLY A CA 1
ATOM 740 C C . GLY A 1 99 ? 10.781 1.740 -22.186 1.00 98.12 99 GLY A C 1
ATOM 741 O O . GLY A 1 99 ? 9.567 1.713 -22.351 1.00 98.12 99 GLY A O 1
ATOM 742 N N . LYS A 1 100 ? 11.394 0.837 -21.407 1.00 98.38 100 LYS A N 1
ATOM 743 C CA . LYS A 1 100 ? 10.702 -0.297 -20.748 1.00 98.38 100 LYS A CA 1
ATOM 744 C C . LYS A 1 100 ? 9.633 0.116 -19.737 1.00 98.38 100 LYS A C 1
ATOM 746 O O . LYS A 1 100 ? 8.827 -0.718 -19.339 1.00 98.38 100 LYS A O 1
ATOM 751 N N . GLN A 1 101 ? 9.610 1.374 -19.319 1.00 98.25 101 GLN A N 1
ATOM 752 C CA . GLN A 1 101 ? 8.578 1.965 -18.473 1.00 98.25 101 GLN A CA 1
ATOM 753 C C . GLN A 1 101 ? 7.336 2.424 -19.257 1.00 98.25 101 GLN A C 1
ATOM 755 O O . GLN A 1 101 ? 6.272 2.602 -18.670 1.00 98.25 101 GLN A O 1
ATOM 760 N N . LEU A 1 102 ? 7.454 2.600 -20.579 1.00 98.50 102 LEU A N 1
ATOM 761 C CA . LEU A 1 102 ? 6.401 3.175 -21.414 1.00 98.50 102 LEU A CA 1
ATOM 762 C C . LEU A 1 102 ? 5.304 2.152 -21.722 1.00 98.50 102 LEU A C 1
ATOM 764 O O . LEU A 1 102 ? 5.579 0.995 -22.041 1.00 98.50 102 LEU A O 1
ATOM 768 N N . ALA A 1 103 ? 4.046 2.567 -21.694 1.00 97.75 103 ALA A N 1
ATOM 769 C CA . ALA A 1 103 ? 2.881 1.775 -22.050 1.00 97.75 103 ALA A CA 1
ATOM 770 C C . ALA A 1 103 ? 2.947 1.257 -23.493 1.00 97.75 103 ALA A C 1
ATOM 772 O O . ALA A 1 103 ? 2.459 0.164 -23.761 1.00 97.75 103 ALA A O 1
ATOM 773 N N . SER A 1 104 ? 3.595 2.001 -24.394 1.00 97.75 104 SER A N 1
ATOM 774 C CA . SER A 1 104 ? 3.792 1.635 -25.802 1.00 97.75 104 SER A CA 1
ATOM 775 C C . SER A 1 104 ? 4.937 0.647 -26.053 1.00 97.75 104 SER A C 1
ATOM 777 O O . SER A 1 104 ? 5.101 0.195 -27.185 1.00 97.75 104 SER A O 1
ATOM 779 N N . PHE A 1 105 ? 5.743 0.320 -25.038 1.00 98.38 105 PHE A N 1
ATOM 780 C CA . PHE A 1 105 ? 6.865 -0.603 -25.192 1.00 98.38 105 PHE A CA 1
ATOM 781 C C . PHE A 1 105 ? 6.384 -2.023 -25.514 1.00 98.38 105 PHE A C 1
ATOM 783 O O . PHE A 1 105 ? 5.550 -2.577 -24.793 1.00 98.38 105 PHE A O 1
ATOM 790 N N . ASP A 1 106 ? 6.955 -2.619 -26.562 1.00 98.19 106 ASP A N 1
ATOM 791 C CA . ASP A 1 106 ? 6.682 -4.000 -26.955 1.00 98.19 106 ASP A CA 1
ATOM 792 C C . ASP A 1 106 ? 7.440 -4.988 -26.051 1.00 98.19 106 ASP A C 1
ATOM 794 O O . ASP A 1 106 ? 8.648 -5.198 -26.178 1.00 98.19 106 ASP A O 1
ATOM 798 N N . ASP A 1 107 ? 6.710 -5.605 -25.122 1.00 98.25 107 ASP A N 1
ATOM 799 C CA . ASP A 1 107 ? 7.197 -6.648 -24.217 1.00 98.25 107 ASP A CA 1
ATOM 800 C C . ASP A 1 107 ? 6.778 -8.067 -24.653 1.00 98.25 107 ASP A C 1
ATOM 802 O O . ASP A 1 107 ? 6.858 -9.025 -23.870 1.00 98.25 107 ASP A O 1
ATOM 806 N N . ALA A 1 108 ? 6.367 -8.261 -25.914 1.00 97.75 108 ALA A N 1
ATOM 807 C CA . ALA A 1 108 ? 5.927 -9.566 -26.405 1.00 97.75 108 ALA A CA 1
ATOM 808 C C . ALA A 1 108 ? 7.002 -10.648 -26.209 1.00 97.75 108 ALA A C 1
ATOM 810 O O . ALA A 1 108 ? 6.679 -11.759 -25.777 1.00 97.75 108 ALA A O 1
ATOM 811 N N . ALA A 1 109 ? 8.272 -10.292 -26.428 1.00 98.00 109 ALA A N 1
ATOM 812 C CA . ALA A 1 109 ? 9.430 -11.170 -26.263 1.00 98.00 109 ALA A CA 1
ATOM 813 C C . ALA A 1 109 ? 9.831 -11.434 -24.797 1.00 98.00 109 ALA A C 1
ATOM 815 O O . ALA A 1 109 ? 10.684 -12.284 -24.542 1.00 98.00 109 ALA A O 1
ATOM 816 N N . TRP A 1 110 ? 9.251 -10.722 -23.824 1.00 98.56 110 TRP A N 1
ATOM 817 C CA . TRP A 1 110 ? 9.576 -10.924 -22.412 1.00 98.56 110 TRP A CA 1
ATOM 818 C C . TRP A 1 110 ? 9.022 -12.252 -21.907 1.00 98.56 110 TRP A C 1
ATOM 820 O O . TRP A 1 110 ? 7.908 -12.669 -22.257 1.00 98.56 110 TRP A O 1
ATOM 830 N N . ALA A 1 111 ? 9.794 -12.888 -21.026 1.00 98.44 111 ALA A N 1
ATOM 831 C CA . ALA A 1 111 ? 9.369 -14.097 -20.344 1.00 98.44 111 ALA A CA 1
ATOM 832 C C . ALA A 1 111 ? 8.161 -13.804 -19.444 1.00 98.44 111 ALA A C 1
ATOM 834 O O . ALA A 1 111 ? 7.934 -12.673 -19.017 1.00 98.44 111 ALA A O 1
ATOM 835 N N . LYS A 1 112 ? 7.377 -14.835 -19.147 1.00 98.25 112 LYS A N 1
ATOM 836 C CA . LYS A 1 112 ? 6.243 -14.740 -18.225 1.00 98.25 112 LYS A CA 1
ATOM 837 C C . LYS A 1 112 ? 6.682 -15.123 -16.812 1.00 98.25 112 LYS A C 1
ATOM 839 O O . LYS A 1 112 ? 7.516 -16.012 -16.644 1.00 98.25 112 LYS A O 1
ATOM 844 N N . LYS A 1 113 ? 6.105 -14.477 -15.801 1.00 97.31 113 LYS A N 1
ATOM 845 C CA . LYS A 1 113 ? 6.294 -14.788 -14.380 1.00 97.31 113 LYS A CA 1
ATOM 846 C C . LYS A 1 113 ? 4.974 -14.639 -13.643 1.00 97.31 113 LYS A C 1
ATOM 848 O O . LYS A 1 113 ? 4.306 -13.622 -13.776 1.00 97.31 113 LYS A O 1
ATOM 853 N N . THR A 1 114 ? 4.620 -15.637 -12.846 1.00 97.88 114 THR A N 1
ATOM 854 C CA . THR A 1 114 ? 3.513 -15.518 -11.896 1.00 97.88 114 THR A CA 1
ATOM 855 C C . THR A 1 114 ? 3.992 -14.744 -10.672 1.00 97.88 114 THR A C 1
ATOM 857 O O . THR A 1 114 ? 4.985 -15.146 -10.062 1.00 97.88 114 THR A O 1
ATOM 860 N N . LEU A 1 115 ? 3.310 -13.646 -10.344 1.00 97.75 115 LEU A N 1
ATOM 861 C CA . LEU A 1 115 ? 3.529 -12.849 -9.139 1.00 97.75 115 LEU A CA 1
ATOM 862 C C . LEU A 1 115 ? 2.329 -12.969 -8.180 1.00 97.75 115 LEU A C 1
ATOM 864 O O . LEU A 1 115 ? 1.202 -13.126 -8.658 1.00 97.75 115 LEU A O 1
ATOM 868 N N . PRO A 1 116 ? 2.539 -12.869 -6.857 1.00 97.62 116 PRO A N 1
ATOM 869 C CA . PRO A 1 116 ? 3.840 -12.749 -6.192 1.00 97.62 116 PRO A CA 1
ATOM 870 C C . PRO A 1 116 ? 4.700 -14.012 -6.332 1.00 97.62 116 PRO A C 1
ATOM 872 O O . PRO A 1 116 ? 4.193 -15.120 -6.504 1.00 97.62 116 PRO A O 1
ATOM 875 N N . GLY A 1 117 ? 6.019 -13.840 -6.293 1.00 95.31 117 GLY A N 1
ATOM 876 C CA . GLY A 1 117 ? 6.968 -14.943 -6.357 1.00 95.31 117 GLY A CA 1
ATOM 877 C C . GLY A 1 117 ? 8.406 -14.477 -6.551 1.00 95.31 117 GLY A C 1
ATOM 878 O O . GLY A 1 117 ? 8.678 -13.587 -7.353 1.00 95.31 117 GLY A O 1
ATOM 879 N N . VAL A 1 118 ? 9.332 -15.138 -5.854 1.00 94.94 118 VAL A N 1
ATOM 880 C CA . VAL A 1 118 ? 10.771 -14.843 -5.918 1.00 94.94 118 VAL A CA 1
ATOM 881 C C . VAL A 1 118 ? 11.314 -15.010 -7.335 1.00 94.94 118 VAL A C 1
ATOM 883 O O . VAL A 1 118 ? 10.896 -15.909 -8.069 1.00 94.94 118 VAL A O 1
ATOM 886 N N . GLU A 1 119 ? 12.244 -14.151 -7.728 1.00 95.25 119 GLU A N 1
ATOM 887 C CA . GLU A 1 119 ? 12.871 -14.194 -9.048 1.00 95.25 119 GLU A CA 1
ATOM 888 C C . GLU A 1 119 ? 13.911 -15.311 -9.174 1.00 95.25 119 GLU A C 1
ATOM 890 O O . GLU A 1 119 ? 14.086 -15.874 -10.258 1.00 95.25 119 GLU A O 1
ATOM 895 N N . ASN A 1 120 ? 14.627 -15.598 -8.088 1.00 93.44 120 ASN A N 1
ATOM 896 C CA . ASN A 1 120 ? 15.719 -16.563 -8.061 1.00 93.44 120 ASN A CA 1
ATOM 897 C C . ASN A 1 120 ? 15.207 -17.951 -8.470 1.00 93.44 120 ASN A C 1
ATOM 899 O O . ASN A 1 120 ? 14.176 -18.418 -7.976 1.00 93.44 120 ASN A O 1
ATOM 903 N N . ALA A 1 121 ? 15.937 -18.628 -9.354 1.00 89.88 121 ALA A N 1
ATOM 904 C CA . ALA A 1 121 ? 15.664 -20.024 -9.659 1.00 89.88 121 ALA A CA 1
ATOM 905 C C . ALA A 1 121 ? 16.222 -20.937 -8.557 1.00 89.88 121 ALA A C 1
ATOM 907 O O . ALA A 1 121 ? 17.235 -20.629 -7.935 1.00 89.88 121 ALA A O 1
ATOM 908 N N . LEU A 1 122 ? 15.587 -22.088 -8.346 1.00 86.88 122 LEU A N 1
ATOM 909 C CA . LEU A 1 122 ? 16.182 -23.180 -7.581 1.00 86.88 122 LEU A CA 1
ATOM 910 C C . LEU A 1 122 ? 17.004 -24.045 -8.542 1.00 86.88 122 LEU A C 1
ATOM 912 O O . LEU A 1 122 ? 16.449 -24.627 -9.475 1.00 86.88 122 LEU A O 1
ATOM 916 N N . THR A 1 123 ? 18.315 -24.115 -8.337 1.00 79.44 123 THR A N 1
ATOM 917 C CA . THR A 1 123 ? 19.257 -24.867 -9.173 1.00 79.44 123 THR A CA 1
ATOM 918 C C . THR A 1 123 ? 19.822 -26.055 -8.402 1.00 79.44 123 THR A C 1
ATOM 920 O O . THR A 1 123 ? 19.817 -26.083 -7.177 1.00 79.44 123 THR A O 1
ATOM 923 N N . ALA A 1 124 ? 20.305 -27.075 -9.107 1.00 74.44 124 ALA A N 1
ATOM 924 C CA . ALA A 1 124 ? 20.889 -28.264 -8.481 1.00 74.44 124 ALA A CA 1
ATOM 925 C C . ALA A 1 124 ? 22.374 -28.088 -8.092 1.00 74.44 124 ALA A C 1
ATOM 927 O O . ALA A 1 124 ? 23.044 -29.071 -7.779 1.00 74.44 124 ALA A O 1
ATOM 928 N N . GLU A 1 125 ? 22.933 -26.876 -8.163 1.00 60.31 125 GLU A N 1
ATOM 929 C CA . GLU A 1 125 ? 24.385 -26.701 -8.089 1.00 60.31 125 GLU A CA 1
ATOM 930 C C . GLU A 1 125 ? 24.931 -26.696 -6.648 1.00 60.31 125 GLU A C 1
ATOM 932 O O . GLU A 1 125 ? 24.594 -25.860 -5.815 1.00 60.31 125 GLU A O 1
ATOM 937 N N . THR A 1 126 ? 25.864 -27.627 -6.399 1.00 52.00 126 THR A N 1
ATOM 938 C CA . THR A 1 126 ? 26.815 -27.736 -5.264 1.00 52.00 126 THR A CA 1
ATOM 939 C C . THR A 1 126 ? 26.291 -28.076 -3.866 1.00 52.00 126 THR A C 1
ATOM 941 O O . THR A 1 126 ? 27.080 -28.142 -2.924 1.00 52.00 126 THR A O 1
ATOM 944 N N . ALA A 1 127 ? 25.013 -28.405 -3.705 1.00 52.59 127 ALA A N 1
ATOM 945 C CA . ALA A 1 127 ? 24.508 -28.896 -2.427 1.00 52.59 127 ALA A CA 1
ATOM 946 C C . ALA A 1 127 ? 24.672 -30.418 -2.316 1.00 52.59 127 ALA A C 1
ATOM 948 O O . ALA A 1 127 ? 24.180 -31.135 -3.187 1.00 52.59 127 ALA A O 1
ATOM 949 N N . PRO A 1 128 ? 25.240 -30.956 -1.222 1.00 57.22 128 PRO A N 1
ATOM 950 C CA . PRO A 1 128 ? 25.271 -32.402 -1.006 1.00 57.22 128 PRO A CA 1
ATOM 951 C C . PRO A 1 128 ? 23.874 -33.057 -1.006 1.00 57.22 128 PRO A C 1
ATOM 953 O O . PRO A 1 128 ? 23.788 -34.263 -1.200 1.00 57.22 128 PRO A O 1
ATOM 956 N N . ASN A 1 129 ? 22.792 -32.278 -0.808 1.00 58.59 129 ASN A N 1
ATOM 957 C CA . ASN A 1 129 ? 21.448 -32.781 -0.498 1.00 58.59 129 ASN A CA 1
ATOM 958 C C . ASN A 1 129 ? 20.258 -32.060 -1.191 1.00 58.59 129 ASN A C 1
ATOM 960 O O . ASN A 1 129 ? 19.144 -32.160 -0.677 1.00 58.59 129 ASN A O 1
ATOM 964 N N . GLY A 1 130 ? 20.407 -31.337 -2.315 1.00 66.19 130 GLY A N 1
ATOM 965 C CA . GLY A 1 130 ? 19.215 -30.814 -3.017 1.00 66.19 130 GLY A CA 1
ATOM 966 C C . GLY A 1 130 ? 19.385 -29.558 -3.870 1.00 66.19 130 GLY A C 1
ATOM 967 O O . GLY A 1 130 ? 20.460 -29.279 -4.386 1.00 66.19 130 GLY A O 1
ATOM 968 N N . LEU A 1 131 ? 18.278 -28.827 -4.042 1.00 74.25 131 LEU A N 1
ATOM 969 C CA . LEU A 1 131 ? 18.235 -27.567 -4.782 1.00 74.25 131 LEU A CA 1
ATOM 970 C C . LEU A 1 131 ? 18.719 -26.402 -3.905 1.00 74.25 131 LEU A C 1
ATOM 972 O O . LEU A 1 131 ? 18.306 -26.290 -2.751 1.00 74.25 131 LEU A O 1
ATOM 976 N N . PHE A 1 132 ? 19.539 -25.516 -4.465 1.00 83.38 132 PHE A N 1
ATOM 977 C CA . PHE A 1 132 ? 19.967 -24.254 -3.866 1.00 83.38 132 PHE A CA 1
ATOM 978 C C . PHE A 1 132 ? 19.446 -23.071 -4.684 1.00 83.38 132 PHE A C 1
ATOM 980 O O . PHE A 1 132 ? 19.320 -23.174 -5.904 1.00 83.38 132 PHE A O 1
ATOM 987 N N . PRO A 1 133 ? 19.117 -21.940 -4.048 1.00 85.44 133 PRO A N 1
ATOM 988 C CA . PRO A 1 133 ? 18.720 -20.762 -4.791 1.00 85.44 133 PRO A CA 1
ATOM 989 C C . PRO A 1 133 ? 19.898 -20.136 -5.522 1.00 85.44 133 PRO A C 1
ATOM 991 O O . PRO A 1 133 ? 20.997 -19.990 -4.993 1.00 85.44 133 PRO A O 1
ATOM 994 N N . GLU A 1 134 ? 19.615 -19.713 -6.741 1.00 89.81 134 GLU A N 1
ATOM 995 C CA . GLU A 1 134 ? 20.471 -18.859 -7.541 1.00 89.81 134 GLU A CA 1
ATOM 996 C C . GLU A 1 134 ? 20.808 -17.560 -6.791 1.00 89.81 134 GLU A C 1
ATOM 998 O O . GLU A 1 134 ? 19.920 -16.872 -6.282 1.00 89.81 134 GLU A O 1
ATOM 1003 N N . PHE A 1 135 ? 22.084 -17.173 -6.796 1.00 87.81 135 PHE A N 1
ATOM 1004 C CA . PHE A 1 135 ? 22.539 -15.867 -6.317 1.00 87.81 135 PHE A CA 1
ATOM 1005 C C . PHE A 1 135 ? 22.406 -14.818 -7.427 1.00 87.81 135 PHE A C 1
ATOM 1007 O O . PHE A 1 135 ? 23.384 -14.446 -8.072 1.00 87.81 135 PHE A O 1
ATOM 1014 N N . TYR A 1 136 ? 21.180 -14.361 -7.670 1.00 92.31 136 TYR A N 1
ATOM 1015 C CA . TYR A 1 136 ? 20.898 -13.310 -8.644 1.00 92.31 136 TYR A CA 1
ATOM 1016 C C . TYR A 1 136 ? 20.965 -11.940 -7.970 1.00 92.31 136 TYR A C 1
ATOM 1018 O O . TYR A 1 136 ? 20.100 -11.663 -7.151 1.00 92.31 136 TYR A O 1
ATOM 1026 N N . ASN A 1 137 ? 21.949 -11.096 -8.295 1.00 93.19 137 ASN A N 1
ATOM 1027 C CA . ASN A 1 137 ? 22.144 -9.776 -7.666 1.00 93.19 137 ASN A CA 1
ATOM 1028 C C . ASN A 1 137 ? 22.112 -8.626 -8.686 1.00 93.19 137 ASN A C 1
ATOM 1030 O O . ASN A 1 137 ? 22.957 -7.738 -8.665 1.00 93.19 137 ASN A O 1
ATOM 1034 N N . ASP A 1 138 ? 21.168 -8.713 -9.613 1.00 96.00 138 ASP A N 1
ATOM 1035 C CA . ASP A 1 138 ? 20.951 -7.758 -10.696 1.00 96.00 138 ASP A CA 1
ATOM 1036 C C . ASP A 1 138 ? 19.464 -7.353 -10.708 1.00 96.00 138 ASP A C 1
ATOM 1038 O O . ASP A 1 138 ? 18.673 -7.763 -9.847 1.00 96.00 138 ASP A O 1
ATOM 1042 N N . GLY A 1 139 ? 19.037 -6.565 -11.693 1.00 97.56 139 GLY A N 1
ATOM 1043 C CA . GLY A 1 139 ? 17.673 -6.058 -11.740 1.00 97.56 139 GLY A CA 1
ATOM 1044 C C . GLY A 1 139 ? 16.680 -6.905 -12.512 1.00 97.56 139 GLY A C 1
ATOM 1045 O O . GLY A 1 139 ? 17.012 -7.701 -13.390 1.00 97.56 139 GLY A O 1
ATOM 1046 N N . VAL A 1 140 ? 15.404 -6.684 -12.225 1.00 98.50 140 VAL A N 1
ATOM 1047 C CA . VAL A 1 140 ? 14.286 -7.287 -12.945 1.00 98.50 140 VAL A CA 1
ATOM 1048 C C . VAL A 1 140 ? 13.263 -6.217 -13.267 1.00 98.50 140 VAL A C 1
ATOM 1050 O O . VAL A 1 140 ? 12.815 -5.483 -12.390 1.00 98.50 140 VAL A O 1
ATOM 1053 N N . TRP A 1 141 ? 12.851 -6.160 -14.524 1.00 98.75 141 TRP A N 1
ATOM 1054 C CA . TRP A 1 141 ? 11.642 -5.456 -14.911 1.00 98.75 141 TRP A CA 1
ATOM 1055 C C . TRP A 1 141 ? 10.443 -6.389 -14.851 1.00 98.75 141 TRP A C 1
ATOM 1057 O O . TRP A 1 141 ? 10.530 -7.521 -15.323 1.00 98.75 141 TRP A O 1
ATOM 1067 N N . TYR A 1 142 ? 9.316 -5.883 -14.361 1.00 98.88 142 TYR A N 1
ATOM 1068 C CA . TYR A 1 142 ? 8.005 -6.513 -14.441 1.00 98.88 142 TYR A CA 1
ATOM 1069 C C . TYR A 1 142 ? 7.022 -5.573 -15.131 1.00 98.88 142 TYR A C 1
ATOM 1071 O O . TYR A 1 142 ? 6.994 -4.379 -14.840 1.00 98.88 142 TYR A O 1
ATOM 1079 N N . ARG A 1 143 ? 6.198 -6.101 -16.036 1.00 98.75 143 ARG A N 1
ATOM 1080 C CA . ARG A 1 143 ? 5.146 -5.344 -16.726 1.00 98.75 143 ARG A CA 1
ATOM 1081 C C . ARG A 1 143 ? 3.831 -6.105 -16.742 1.00 98.75 143 ARG A C 1
ATOM 1083 O O . ARG A 1 143 ? 3.813 -7.329 -16.897 1.00 98.75 143 ARG A O 1
ATOM 1090 N N . ARG A 1 144 ? 2.730 -5.372 -16.594 1.00 98.50 144 ARG A N 1
ATOM 1091 C CA . ARG A 1 144 ? 1.373 -5.912 -16.700 1.00 98.50 144 ARG A CA 1
ATOM 1092 C C . ARG A 1 144 ? 0.385 -4.837 -17.118 1.00 98.50 144 ARG A C 1
ATOM 1094 O O . ARG A 1 144 ? 0.544 -3.664 -16.789 1.00 98.50 144 ARG A O 1
ATOM 1101 N N . THR A 1 145 ? -0.671 -5.266 -17.797 1.00 98.50 145 THR A N 1
ATOM 1102 C CA . THR A 1 145 ? -1.848 -4.442 -18.054 1.00 98.50 145 THR A CA 1
ATOM 1103 C C . THR A 1 145 ? -3.003 -4.819 -17.129 1.00 98.50 145 THR A C 1
ATOM 1105 O O . THR A 1 145 ? -3.152 -5.969 -16.711 1.00 98.50 145 THR A O 1
ATOM 1108 N N . PHE A 1 146 ? -3.824 -3.834 -16.782 1.00 98.56 146 PHE A N 1
ATOM 1109 C CA . PHE A 1 146 ? -5.025 -4.018 -15.969 1.00 98.56 146 PHE A CA 1
ATOM 1110 C C . PHE A 1 146 ? -6.072 -2.963 -16.329 1.00 98.56 146 PHE A C 1
ATOM 1112 O O . PHE A 1 146 ? -5.772 -1.964 -16.980 1.00 98.56 146 PHE A O 1
ATOM 1119 N N . THR A 1 147 ? -7.318 -3.175 -15.922 1.00 98.31 147 THR A N 1
ATOM 1120 C CA . THR A 1 147 ? -8.422 -2.242 -16.181 1.00 98.31 147 THR A CA 1
ATOM 1121 C C . THR A 1 147 ? -9.019 -1.759 -14.875 1.00 98.31 147 THR A C 1
ATOM 1123 O O . THR A 1 147 ? -9.151 -2.530 -13.926 1.00 98.31 147 THR A O 1
ATOM 1126 N N . VAL A 1 148 ? -9.440 -0.499 -14.849 1.00 98.38 148 VAL A N 1
ATOM 1127 C CA . VAL A 1 148 ? -10.205 0.079 -13.741 1.00 98.38 148 VAL A CA 1
ATOM 1128 C C . VAL A 1 148 ? -11.523 0.572 -14.312 1.00 98.38 148 VAL A C 1
ATOM 1130 O O . VAL A 1 148 ? -11.512 1.339 -15.267 1.00 98.38 148 VAL A O 1
ATOM 1133 N N . ASP A 1 149 ? -12.654 0.137 -13.758 1.00 98.19 149 ASP A N 1
ATOM 1134 C CA . ASP A 1 149 ? -13.977 0.547 -14.250 1.00 98.19 149 ASP A CA 1
ATOM 1135 C C . ASP A 1 149 ? -14.142 2.082 -14.199 1.00 98.19 149 ASP A C 1
ATOM 1137 O O . ASP A 1 149 ? -13.717 2.725 -13.233 1.00 98.19 149 ASP A O 1
ATOM 1141 N N . ALA A 1 150 ? -14.782 2.660 -15.221 1.00 98.25 150 ALA A N 1
ATOM 1142 C CA . ALA A 1 150 ? -15.139 4.076 -15.290 1.00 98.25 150 ALA A CA 1
ATOM 1143 C C . ALA A 1 150 ? -15.953 4.540 -14.069 1.00 98.25 150 ALA A C 1
ATOM 1145 O O . ALA A 1 150 ? -15.788 5.674 -13.618 1.00 98.25 150 ALA A O 1
ATOM 1146 N N . ALA A 1 151 ? -16.762 3.651 -13.480 1.00 97.88 151 ALA A N 1
ATOM 1147 C CA . ALA A 1 151 ? -17.528 3.911 -12.260 1.00 97.88 151 ALA A CA 1
ATOM 1148 C C . ALA A 1 151 ? -16.655 4.208 -11.023 1.00 97.88 151 ALA A C 1
ATOM 1150 O O . ALA A 1 151 ? -17.160 4.681 -10.005 1.00 97.88 151 ALA A O 1
ATOM 1151 N N . ASN A 1 152 ? -15.347 3.935 -11.084 1.00 98.00 152 ASN A N 1
ATOM 1152 C CA . ASN A 1 152 ? -14.402 4.280 -10.024 1.00 98.00 152 ASN A CA 1
ATOM 1153 C C . ASN A 1 152 ? -13.698 5.629 -10.233 1.00 98.00 152 ASN A C 1
ATOM 1155 O O . ASN A 1 152 ? -12.869 6.002 -9.403 1.00 98.00 152 ASN A O 1
ATOM 1159 N N . SER A 1 153 ? -14.005 6.362 -11.306 1.00 97.50 153 SER A N 1
ATOM 1160 C CA . SER A 1 153 ? -13.455 7.703 -11.515 1.00 97.50 153 SER A CA 1
ATOM 1161 C C . SER A 1 153 ? -13.795 8.624 -10.337 1.00 97.50 153 SER A C 1
ATOM 1163 O O . SER A 1 153 ? -14.899 8.587 -9.794 1.00 97.50 153 SER A O 1
ATOM 1165 N N . GLY A 1 154 ? -12.822 9.430 -9.908 1.00 96.44 154 GLY A N 1
ATOM 1166 C CA . GLY A 1 154 ? -12.955 10.323 -8.754 1.00 96.44 154 GLY A CA 1
ATOM 1167 C C . GLY A 1 154 ? -12.806 9.648 -7.386 1.00 96.44 154 GLY A C 1
ATOM 1168 O O . GLY A 1 154 ? -12.889 10.339 -6.375 1.00 96.44 154 GLY A O 1
ATOM 1169 N N . LYS A 1 155 ? -12.565 8.332 -7.315 1.00 97.88 155 LYS A N 1
ATOM 1170 C CA . LYS A 1 155 ? -12.185 7.656 -6.064 1.00 97.88 155 LYS A CA 1
ATOM 1171 C C . LYS A 1 155 ? -10.728 7.938 -5.691 1.00 97.88 155 LYS A C 1
ATOM 1173 O O . LYS A 1 155 ? -9.904 8.268 -6.538 1.00 97.88 155 LYS A O 1
ATOM 1178 N N . PHE A 1 156 ? -10.405 7.750 -4.413 1.00 97.88 156 PHE A N 1
ATOM 1179 C CA . PHE A 1 156 ? -9.020 7.701 -3.953 1.00 97.88 156 PHE A CA 1
ATOM 1180 C C . PHE A 1 156 ? -8.461 6.299 -4.210 1.00 97.88 156 PHE A C 1
ATOM 1182 O O . PHE A 1 156 ? -8.841 5.345 -3.525 1.00 97.88 156 PHE A O 1
ATOM 1189 N N . ALA A 1 157 ? -7.594 6.181 -5.215 1.00 98.38 157 ALA A N 1
ATOM 1190 C CA . ALA A 1 157 ? -6.981 4.932 -5.639 1.00 98.38 157 ALA A CA 1
ATOM 1191 C C . ALA A 1 157 ? -5.545 4.833 -5.113 1.00 98.38 157 ALA A C 1
ATOM 1193 O O . ALA A 1 157 ? -4.689 5.658 -5.440 1.00 98.38 157 ALA A O 1
ATOM 1194 N N . LYS A 1 158 ? -5.284 3.801 -4.310 1.00 98.56 158 LYS A N 1
ATOM 1195 C CA . LYS A 1 158 ? -3.961 3.500 -3.762 1.00 98.56 158 LYS A CA 1
ATOM 1196 C C . LYS A 1 158 ? -3.423 2.223 -4.385 1.00 98.56 158 LYS A C 1
ATOM 1198 O O . LYS A 1 158 ? -4.105 1.200 -4.342 1.00 98.56 158 LYS A O 1
ATOM 1203 N N . LEU A 1 159 ? -2.216 2.275 -4.937 1.00 98.81 159 LEU A N 1
ATOM 1204 C CA . LEU A 1 159 ? -1.479 1.083 -5.344 1.00 98.81 159 LEU A CA 1
ATOM 1205 C C . LEU A 1 159 ? -0.706 0.565 -4.130 1.00 98.81 159 LEU A C 1
ATOM 1207 O O . LEU A 1 159 ? 0.130 1.285 -3.589 1.00 98.81 159 LEU A O 1
ATOM 1211 N N . MET A 1 160 ? -1.022 -0.651 -3.697 1.00 98.62 160 MET A N 1
ATOM 1212 C CA . MET A 1 160 ? -0.559 -1.258 -2.453 1.00 98.62 160 MET A CA 1
ATOM 1213 C C . MET A 1 160 ? 0.429 -2.380 -2.768 1.00 98.62 160 MET A C 1
ATOM 1215 O O . MET A 1 160 ? 0.136 -3.239 -3.598 1.00 98.62 160 MET A O 1
ATOM 1219 N N . PHE A 1 161 ? 1.566 -2.390 -2.077 1.00 98.56 161 PHE A N 1
ATOM 1220 C CA . PHE A 1 161 ? 2.580 -3.436 -2.145 1.00 98.56 161 PHE A CA 1
ATOM 1221 C C . PHE A 1 161 ? 2.811 -3.998 -0.749 1.00 98.56 161 PHE A C 1
ATOM 1223 O O . PHE A 1 161 ? 3.037 -3.235 0.193 1.00 98.56 161 PHE A O 1
ATOM 1230 N N . TYR A 1 162 ? 2.802 -5.322 -0.610 1.00 97.75 162 TYR A N 1
ATOM 1231 C CA . TYR A 1 162 ? 3.206 -5.939 0.651 1.00 97.75 162 TYR A CA 1
ATOM 1232 C C . TYR A 1 162 ? 4.723 -6.057 0.790 1.00 97.75 162 TYR A C 1
ATOM 1234 O O . TYR A 1 162 ? 5.239 -5.854 1.887 1.00 97.75 162 TYR A O 1
ATOM 1242 N N . SER A 1 163 ? 5.437 -6.395 -0.288 1.00 97.50 163 SER A N 1
ATOM 1243 C CA . SER A 1 163 ? 6.893 -6.552 -0.249 1.00 97.50 163 SER A CA 1
ATOM 1244 C C . SER A 1 163 ? 7.494 -6.707 -1.652 1.00 97.50 163 SER A C 1
ATOM 1246 O O . SER A 1 163 ? 7.012 -7.487 -2.481 1.00 97.50 163 SER A O 1
ATOM 1248 N N . VAL A 1 164 ? 8.569 -5.954 -1.900 1.00 98.00 164 VAL A N 1
ATOM 1249 C CA . VAL A 1 164 ? 9.409 -6.024 -3.102 1.00 98.00 164 VAL A CA 1
ATOM 1250 C C . VAL A 1 164 ? 10.861 -5.881 -2.664 1.00 98.00 164 VAL A C 1
ATOM 1252 O O . VAL A 1 164 ? 11.176 -4.928 -1.963 1.00 98.00 164 VAL A O 1
ATOM 1255 N N . ASN A 1 165 ? 11.739 -6.799 -3.065 1.00 95.56 165 ASN A N 1
ATOM 1256 C CA . ASN A 1 165 ? 13.135 -6.813 -2.630 1.00 95.56 165 ASN A CA 1
ATOM 1257 C C . ASN A 1 165 ? 14.105 -6.566 -3.811 1.00 95.56 165 ASN A C 1
ATOM 1259 O O . ASN A 1 165 ? 14.090 -7.357 -4.756 1.00 95.56 165 ASN A O 1
ATOM 1263 N N . TYR A 1 166 ? 14.953 -5.524 -3.827 1.00 93.69 166 TYR A N 1
ATOM 1264 C CA . TYR A 1 166 ? 15.255 -4.559 -2.750 1.00 93.69 166 TYR A CA 1
ATOM 1265 C C . TYR A 1 166 ? 14.842 -3.111 -3.059 1.00 93.69 166 TYR A C 1
ATOM 1267 O O . TYR A 1 166 ? 14.004 -2.562 -2.343 1.00 93.69 166 TYR A O 1
ATOM 1275 N N . VAL A 1 167 ? 15.404 -2.490 -4.106 1.00 97.56 167 VAL A N 1
ATOM 1276 C CA . VAL A 1 167 ? 14.994 -1.141 -4.543 1.00 97.56 167 VAL A CA 1
ATOM 1277 C C . VAL A 1 167 ? 13.954 -1.281 -5.641 1.00 97.56 167 VAL A C 1
ATOM 1279 O O . VAL A 1 167 ? 14.219 -1.890 -6.671 1.00 97.56 167 VAL A O 1
ATOM 1282 N N . CYS A 1 168 ? 12.770 -0.727 -5.422 1.00 98.25 168 CYS A N 1
ATOM 1283 C CA . CYS A 1 168 ? 11.635 -0.797 -6.329 1.00 98.25 168 CYS A CA 1
ATOM 1284 C C . CYS A 1 168 ? 11.320 0.592 -6.878 1.00 98.25 168 CYS A C 1
ATOM 1286 O O . CYS A 1 168 ? 11.097 1.507 -6.094 1.00 98.25 168 CYS A O 1
ATOM 1288 N N . ASP A 1 169 ? 11.202 0.727 -8.195 1.00 98.69 169 ASP A N 1
ATOM 1289 C CA . ASP A 1 169 ? 10.701 1.914 -8.892 1.00 98.69 169 ASP A CA 1
ATOM 1290 C C . ASP A 1 169 ? 9.440 1.545 -9.686 1.00 98.69 169 ASP A C 1
ATOM 1292 O O . ASP A 1 169 ? 9.374 0.466 -10.286 1.00 98.69 169 ASP A O 1
ATOM 1296 N N . VAL A 1 170 ? 8.427 2.417 -9.692 1.00 98.81 170 VAL A N 1
ATOM 1297 C CA . VAL A 1 170 ? 7.105 2.111 -10.268 1.00 98.81 170 VAL A CA 1
ATOM 1298 C C . VAL A 1 170 ? 6.651 3.193 -11.244 1.00 98.81 170 VAL A C 1
ATOM 1300 O O . VAL A 1 170 ? 6.755 4.385 -10.957 1.00 98.81 170 VAL A O 1
ATOM 1303 N N . TRP A 1 171 ? 6.065 2.769 -12.365 1.00 98.88 171 TRP A N 1
ATOM 1304 C CA . TRP A 1 171 ? 5.395 3.625 -13.344 1.00 98.88 171 TRP A CA 1
ATOM 1305 C C . TRP A 1 171 ? 3.977 3.133 -13.627 1.00 98.88 171 TRP A C 1
ATOM 1307 O O . TRP A 1 171 ? 3.721 1.926 -13.670 1.00 98.88 171 TRP A O 1
ATOM 1317 N N . ILE A 1 172 ? 3.074 4.078 -13.887 1.00 98.88 172 ILE A N 1
ATOM 1318 C CA . ILE A 1 172 ? 1.739 3.827 -14.438 1.00 98.88 172 ILE A CA 1
ATOM 1319 C C . ILE A 1 172 ? 1.543 4.739 -15.644 1.00 98.88 172 ILE A C 1
ATOM 1321 O O . ILE A 1 172 ? 1.665 5.955 -15.514 1.00 98.88 172 ILE A O 1
ATOM 1325 N N . ASN A 1 173 ? 1.190 4.159 -16.795 1.00 98.44 173 ASN A N 1
ATOM 1326 C CA . ASN A 1 173 ? 0.886 4.897 -18.029 1.00 98.44 173 ASN A CA 1
ATOM 1327 C C . ASN A 1 173 ? 1.949 5.967 -18.347 1.00 98.44 173 ASN A C 1
ATOM 1329 O O . ASN A 1 173 ? 1.638 7.154 -18.430 1.00 98.44 173 ASN A O 1
ATOM 1333 N N . ASP A 1 174 ? 3.210 5.539 -18.450 1.00 97.81 174 ASP A N 1
ATOM 1334 C CA . ASP A 1 174 ? 4.402 6.362 -18.729 1.00 97.81 174 ASP A CA 1
ATOM 1335 C C . ASP A 1 174 ? 4.870 7.263 -17.579 1.00 97.81 174 ASP A C 1
ATOM 1337 O O . ASP A 1 174 ? 5.985 7.777 -17.618 1.00 97.81 174 ASP A O 1
ATOM 1341 N N . LYS A 1 175 ? 4.055 7.459 -16.539 1.00 98.38 175 LYS A N 1
ATOM 1342 C CA . LYS A 1 175 ? 4.357 8.387 -15.446 1.00 98.38 175 LYS A CA 1
ATOM 1343 C C . LYS A 1 175 ? 5.024 7.669 -14.285 1.00 98.38 175 LYS A C 1
ATOM 1345 O O . LYS A 1 175 ? 4.490 6.684 -13.773 1.00 98.38 175 LYS A O 1
ATOM 1350 N N . TYR A 1 176 ? 6.153 8.211 -13.838 1.00 98.50 176 TYR A N 1
ATOM 1351 C CA . TYR A 1 176 ? 6.814 7.774 -12.615 1.00 98.50 176 TYR A CA 1
ATOM 1352 C C . TYR A 1 176 ? 5.910 8.011 -11.400 1.00 98.50 176 TYR A C 1
ATOM 1354 O O . TYR A 1 176 ? 5.394 9.112 -11.200 1.00 98.50 176 TYR A O 1
ATOM 1362 N N . VAL A 1 177 ? 5.708 6.962 -10.605 1.00 98.44 177 VAL A N 1
ATOM 1363 C CA . VAL A 1 177 ? 4.862 6.968 -9.405 1.00 98.44 177 VAL A CA 1
ATOM 1364 C C . VAL A 1 177 ? 5.701 7.259 -8.163 1.00 98.44 177 VAL A C 1
ATOM 1366 O O . VAL A 1 177 ? 5.308 8.064 -7.321 1.00 98.44 177 VAL A O 1
ATOM 1369 N N . GLY A 1 178 ? 6.848 6.593 -8.036 1.00 98.00 178 GLY A N 1
ATOM 1370 C CA . GLY A 1 178 ? 7.694 6.655 -6.851 1.00 98.00 178 GLY A CA 1
ATOM 1371 C C . GLY A 1 178 ? 8.528 5.392 -6.666 1.00 98.00 178 GLY A C 1
ATOM 1372 O O . GLY A 1 178 ? 8.583 4.534 -7.551 1.00 98.00 178 GLY A O 1
ATOM 1373 N N . TYR A 1 179 ? 9.156 5.289 -5.494 1.00 98.12 179 TYR A N 1
ATOM 1374 C CA . TYR A 1 179 ? 10.066 4.202 -5.149 1.00 98.12 179 TYR A CA 1
ATOM 1375 C C . TYR A 1 179 ? 9.848 3.660 -3.734 1.00 98.12 179 TYR A C 1
ATOM 1377 O O . TYR A 1 179 ? 9.212 4.293 -2.886 1.00 98.12 179 TYR A O 1
ATOM 1385 N N . HIS A 1 180 ? 10.425 2.491 -3.480 1.00 97.56 180 HIS A N 1
ATOM 1386 C CA . HIS A 1 180 ? 10.602 1.921 -2.153 1.00 97.56 180 HIS A CA 1
ATOM 1387 C C . HIS A 1 180 ? 11.983 1.277 -2.043 1.00 97.56 180 HIS A C 1
ATOM 1389 O O . HIS A 1 180 ? 12.448 0.640 -2.984 1.00 97.56 180 HIS A O 1
ATOM 1395 N N . GLU A 1 181 ? 12.622 1.438 -0.891 1.00 95.69 181 GLU A N 1
ATOM 1396 C CA . GLU A 1 181 ? 13.846 0.734 -0.527 1.00 95.69 181 GLU A CA 1
ATOM 1397 C C . GLU A 1 181 ? 13.539 -0.136 0.691 1.00 95.69 181 GLU A C 1
ATOM 1399 O O . GLU A 1 181 ? 13.074 0.370 1.715 1.00 95.69 181 GLU A O 1
ATOM 1404 N N . GLY A 1 182 ? 13.799 -1.438 0.570 1.00 92.88 182 GLY A N 1
ATOM 1405 C CA . GLY A 1 182 ? 13.575 -2.403 1.640 1.00 92.88 182 GLY A CA 1
ATOM 1406 C C . GLY A 1 182 ? 12.710 -3.578 1.200 1.00 92.88 182 GLY A C 1
ATOM 1407 O O . GLY A 1 182 ? 11.618 -3.415 0.672 1.00 92.88 182 GLY A O 1
ATOM 1408 N N . GLY A 1 183 ? 13.183 -4.793 1.480 1.00 92.94 183 GLY A N 1
ATOM 1409 C CA . GLY A 1 183 ? 12.538 -6.014 1.001 1.00 92.94 183 GLY A CA 1
ATOM 1410 C C . GLY A 1 183 ? 11.311 -6.474 1.783 1.00 92.94 183 GLY A C 1
ATOM 1411 O O . GLY A 1 183 ? 10.576 -7.313 1.282 1.00 92.94 183 GLY A O 1
ATOM 1412 N N . TYR A 1 184 ? 11.078 -5.990 3.005 1.00 91.88 184 TYR A N 1
ATOM 1413 C CA . TYR A 1 184 ? 10.194 -6.683 3.964 1.00 91.88 184 TYR A CA 1
ATOM 1414 C C . TYR A 1 184 ? 9.142 -5.796 4.630 1.00 91.88 184 TYR A C 1
ATOM 1416 O O . TYR A 1 184 ? 8.493 -6.217 5.588 1.00 91.88 184 TYR A O 1
ATOM 1424 N N . THR A 1 185 ? 8.969 -4.570 4.145 1.00 94.50 185 THR A N 1
ATOM 1425 C CA . THR A 1 185 ? 7.949 -3.649 4.647 1.00 94.50 185 THR A CA 1
ATOM 1426 C C . THR A 1 185 ? 6.957 -3.290 3.553 1.00 94.50 185 THR A C 1
ATOM 1428 O O . THR A 1 185 ? 7.372 -3.070 2.416 1.00 94.50 185 THR A O 1
ATOM 1431 N N . PRO A 1 186 ? 5.661 -3.183 3.881 1.00 97.25 186 PRO A N 1
ATOM 1432 C CA . PRO A 1 186 ? 4.669 -2.777 2.909 1.00 97.25 186 PRO A CA 1
ATOM 1433 C C . PRO A 1 186 ? 4.764 -1.273 2.625 1.00 97.25 186 PRO A C 1
ATOM 1435 O O . PRO A 1 186 ? 5.174 -0.481 3.478 1.00 97.25 186 PRO A O 1
ATOM 1438 N N . PHE A 1 187 ? 4.353 -0.878 1.424 1.00 98.19 187 PHE A N 1
ATOM 1439 C CA . PHE A 1 187 ? 4.343 0.510 0.968 1.00 98.19 187 PHE A CA 1
ATOM 1440 C C . PHE A 1 187 ? 3.199 0.751 -0.014 1.00 98.19 187 PHE A C 1
ATOM 1442 O O . PHE A 1 187 ? 2.645 -0.178 -0.604 1.00 98.19 187 PHE A O 1
ATOM 1449 N N . ALA A 1 188 ? 2.813 2.013 -0.179 1.00 98.44 188 ALA A N 1
ATOM 1450 C CA . ALA A 1 188 ? 1.720 2.376 -1.069 1.00 98.44 188 ALA A CA 1
ATOM 1451 C C . ALA A 1 188 ? 1.945 3.723 -1.757 1.00 98.44 188 ALA A C 1
ATOM 1453 O O . ALA A 1 188 ? 2.704 4.562 -1.268 1.00 98.44 188 ALA A O 1
ATOM 1454 N N . PHE A 1 189 ? 1.235 3.939 -2.862 1.00 98.56 189 PHE A N 1
ATOM 1455 C CA . PHE A 1 189 ? 1.232 5.193 -3.616 1.00 98.56 189 PHE A CA 1
ATOM 1456 C C . PHE A 1 189 ? -0.192 5.652 -3.919 1.00 98.56 189 PHE A C 1
ATOM 1458 O O . PHE A 1 189 ? -1.051 4.828 -4.234 1.00 98.56 189 PHE A O 1
ATOM 1465 N N . ASP A 1 190 ? -0.435 6.963 -3.889 1.00 98.06 190 ASP A N 1
ATOM 1466 C CA . ASP A 1 190 ? -1.633 7.558 -4.487 1.00 98.06 190 ASP A CA 1
ATOM 1467 C C . ASP A 1 190 ? -1.470 7.594 -6.009 1.00 98.06 190 ASP A C 1
ATOM 1469 O O . ASP A 1 190 ? -0.614 8.302 -6.535 1.00 98.06 190 ASP A O 1
ATOM 1473 N N . VAL A 1 191 ? -2.300 6.833 -6.717 1.00 98.62 191 VAL A N 1
ATOM 1474 C CA . VAL A 1 191 ? -2.261 6.727 -8.183 1.00 98.62 191 VAL A CA 1
ATOM 1475 C C . VAL A 1 191 ? -3.534 7.268 -8.830 1.00 98.62 191 VAL A C 1
ATOM 1477 O O . VAL A 1 191 ? -3.754 7.087 -10.026 1.00 98.62 191 VAL A O 1
ATOM 1480 N N . SER A 1 192 ? -4.377 7.963 -8.058 1.00 97.88 192 SER A N 1
ATOM 1481 C CA . SER A 1 192 ? -5.720 8.391 -8.476 1.00 97.88 192 SER A CA 1
ATOM 1482 C C . SER A 1 192 ? -5.722 9.192 -9.781 1.00 97.88 192 SER A C 1
ATOM 1484 O O . SER A 1 192 ? -6.617 9.014 -10.606 1.00 97.88 192 SER A O 1
ATOM 1486 N N . SER A 1 193 ? -4.716 10.051 -9.981 1.00 97.06 193 SER A N 1
ATOM 1487 C CA . SER A 1 193 ? -4.554 10.915 -11.161 1.00 97.06 193 SER A CA 1
ATOM 1488 C C . SER A 1 193 ? -3.750 10.282 -12.306 1.00 97.06 193 SER A C 1
ATOM 1490 O O . SER A 1 193 ? -3.583 10.905 -13.358 1.00 97.06 193 SER A O 1
ATOM 1492 N N . LEU A 1 194 ? -3.221 9.073 -12.106 1.00 98.31 194 LEU A N 1
ATOM 1493 C CA . LEU A 1 194 ? -2.378 8.365 -13.075 1.00 98.31 194 LEU A CA 1
ATOM 1494 C C . LEU A 1 194 ? -3.157 7.294 -13.848 1.00 98.31 194 LEU A C 1
ATOM 1496 O O . LEU A 1 194 ? -2.703 6.842 -14.897 1.00 98.31 194 LEU A O 1
ATOM 1500 N N . LEU A 1 195 ? -4.326 6.901 -13.338 1.00 98.62 195 LEU A N 1
ATOM 1501 C CA . LEU A 1 195 ? -5.164 5.862 -13.920 1.00 98.62 195 LEU A CA 1
ATOM 1502 C C . LEU A 1 195 ? -6.027 6.384 -15.075 1.00 98.62 195 LEU A C 1
ATOM 1504 O O . LEU A 1 195 ? -6.685 7.419 -14.980 1.00 98.62 195 LEU A O 1
ATOM 1508 N N . ASN A 1 196 ? -6.099 5.582 -16.130 1.00 98.38 196 ASN A N 1
ATOM 1509 C CA . ASN A 1 196 ? -7.080 5.684 -17.195 1.00 98.38 196 ASN A CA 1
ATOM 1510 C C . ASN A 1 196 ? -8.313 4.853 -16.804 1.00 98.38 196 ASN A C 1
ATOM 1512 O O . ASN A 1 196 ? -8.307 3.623 -16.894 1.00 98.38 196 ASN A O 1
ATOM 1516 N N . TYR A 1 197 ? -9.372 5.513 -16.339 1.00 98.38 197 TYR A N 1
ATOM 1517 C CA . TYR A 1 197 ? -10.619 4.847 -15.953 1.00 98.38 197 TYR A CA 1
ATOM 1518 C C . TYR A 1 197 ? -11.441 4.446 -17.187 1.00 98.38 197 TYR A C 1
ATOM 1520 O O . TYR A 1 197 ? -11.531 5.193 -18.158 1.00 98.38 197 TYR A O 1
ATOM 1528 N N . GLY A 1 198 ? -12.054 3.265 -17.145 1.00 98.31 198 GLY A N 1
ATOM 1529 C CA . GLY A 1 198 ? -12.833 2.682 -18.241 1.00 98.31 198 GLY A CA 1
ATOM 1530 C C . GLY A 1 198 ? -11.999 2.040 -19.352 1.00 98.31 198 GLY A C 1
ATOM 1531 O O . GLY A 1 198 ? -12.566 1.585 -20.340 1.00 98.31 198 GLY A O 1
ATOM 1532 N N . THR A 1 199 ? -10.671 1.998 -19.218 1.00 97.88 199 THR A N 1
ATOM 1533 C CA . THR A 1 199 ? -9.772 1.456 -20.245 1.00 97.88 199 THR A CA 1
ATOM 1534 C C . THR A 1 199 ? -8.537 0.793 -19.624 1.00 97.88 199 THR A C 1
ATOM 1536 O O . THR A 1 199 ? -8.415 0.655 -18.402 1.00 97.88 199 THR A O 1
ATOM 1539 N N . THR A 1 200 ? -7.640 0.317 -20.481 1.00 98.25 200 THR A N 1
ATOM 1540 C CA . THR A 1 200 ? -6.397 -0.346 -20.106 1.00 98.25 200 THR A CA 1
ATOM 1541 C C . THR A 1 200 ? -5.399 0.637 -19.496 1.00 98.25 200 THR A C 1
ATOM 1543 O O . THR A 1 200 ? -5.174 1.740 -19.992 1.00 98.25 200 THR A O 1
ATOM 1546 N N . ASN A 1 201 ? -4.780 0.186 -18.413 1.00 98.81 201 ASN A N 1
ATOM 1547 C CA . ASN A 1 201 ? -3.642 0.792 -17.748 1.00 98.81 201 ASN A CA 1
ATOM 1548 C C . ASN A 1 201 ? -2.445 -0.143 -17.883 1.00 98.81 201 ASN A C 1
ATOM 1550 O O . ASN A 1 201 ? -2.620 -1.363 -17.838 1.00 98.81 201 ASN A O 1
ATOM 1554 N N . THR A 1 202 ? -1.246 0.421 -17.974 1.00 98.75 202 THR A N 1
ATOM 1555 C CA . THR A 1 202 ? 0.009 -0.335 -17.928 1.00 98.75 202 THR A CA 1
ATOM 1556 C C . THR A 1 202 ? 0.769 0.034 -16.666 1.00 98.75 202 THR A C 1
ATOM 1558 O O . THR A 1 202 ? 1.003 1.215 -16.414 1.00 98.75 202 THR A O 1
ATOM 1561 N N . ILE A 1 203 ? 1.167 -0.977 -15.896 1.00 98.88 203 ILE A N 1
ATOM 1562 C CA . ILE A 1 203 ? 2.110 -0.853 -14.786 1.00 98.88 203 ILE A CA 1
ATOM 1563 C C . ILE A 1 203 ? 3.455 -1.446 -15.202 1.00 98.88 203 ILE A C 1
ATOM 1565 O O . ILE A 1 203 ? 3.516 -2.553 -15.746 1.00 98.88 203 ILE A O 1
ATOM 1569 N N . ALA A 1 204 ? 4.525 -0.706 -14.928 1.00 98.88 204 ALA A N 1
ATOM 1570 C CA . ALA A 1 204 ? 5.897 -1.172 -15.051 1.00 98.88 204 ALA A CA 1
ATOM 1571 C C . ALA A 1 204 ? 6.599 -1.019 -13.701 1.00 98.88 204 ALA A C 1
ATOM 1573 O O . ALA A 1 204 ? 6.460 0.005 -13.033 1.00 98.88 204 ALA A O 1
ATOM 1574 N N . ILE A 1 205 ? 7.335 -2.048 -13.299 1.00 98.81 205 ILE A N 1
ATOM 1575 C CA . ILE A 1 205 ? 8.087 -2.090 -12.048 1.00 98.81 205 ILE A CA 1
ATOM 1576 C C . ILE A 1 205 ? 9.521 -2.456 -12.392 1.00 98.81 205 ILE A C 1
ATOM 1578 O O . ILE A 1 205 ? 9.758 -3.456 -13.068 1.00 98.81 205 ILE A O 1
ATOM 1582 N N . ARG A 1 206 ? 10.470 -1.668 -11.904 1.00 98.75 206 ARG A N 1
ATOM 1583 C CA . ARG A 1 206 ? 11.895 -1.985 -11.928 1.00 98.75 206 ARG A CA 1
ATOM 1584 C C . ARG A 1 206 ? 12.302 -2.359 -10.517 1.00 98.75 206 ARG A C 1
ATOM 1586 O O . ARG A 1 206 ? 12.041 -1.605 -9.587 1.00 98.75 206 ARG A O 1
ATOM 1593 N N . VAL A 1 207 ? 12.928 -3.513 -10.367 1.00 98.56 207 VAL A N 1
ATOM 1594 C CA . VAL A 1 207 ? 13.496 -3.966 -9.102 1.00 98.56 207 VAL A CA 1
ATOM 1595 C C . VAL A 1 207 ? 14.994 -4.094 -9.279 1.00 98.56 207 VAL A C 1
ATOM 1597 O O . VAL A 1 207 ? 15.424 -4.703 -10.250 1.00 98.56 207 VAL A O 1
ATOM 1600 N N . ASP A 1 208 ? 15.767 -3.549 -8.353 1.00 97.81 208 ASP A N 1
ATOM 1601 C CA . ASP A 1 208 ? 17.204 -3.770 -8.251 1.00 97.81 208 ASP A CA 1
ATOM 1602 C C . ASP A 1 208 ? 17.501 -4.625 -7.018 1.00 97.81 208 ASP A C 1
ATOM 1604 O O . ASP A 1 208 ? 17.129 -4.263 -5.893 1.00 97.81 208 ASP A O 1
ATOM 1608 N N . ASN A 1 209 ? 18.121 -5.786 -7.238 1.00 95.62 209 ASN A N 1
ATOM 1609 C CA . ASN A 1 209 ? 18.522 -6.687 -6.171 1.00 95.62 209 ASN A CA 1
ATOM 1610 C C . ASN A 1 209 ? 20.011 -6.547 -5.865 1.00 95.62 209 ASN A C 1
ATOM 1612 O O . ASN A 1 209 ? 20.818 -7.405 -6.213 1.00 95.62 209 ASN A O 1
ATOM 1616 N N . ILE A 1 210 ? 20.356 -5.464 -5.181 1.00 93.50 210 ILE A N 1
ATOM 1617 C CA . ILE A 1 210 ? 21.742 -5.132 -4.859 1.00 93.50 210 ILE A CA 1
ATOM 1618 C C . ILE A 1 210 ? 22.395 -6.268 -4.060 1.00 93.50 210 ILE A C 1
ATOM 1620 O O . ILE A 1 210 ? 21.838 -6.764 -3.074 1.00 93.50 210 ILE A O 1
ATOM 1624 N N . ALA A 1 211 ? 23.607 -6.655 -4.459 1.00 90.56 211 ALA A N 1
ATOM 1625 C CA . ALA A 1 211 ? 24.374 -7.688 -3.773 1.00 90.56 211 ALA A CA 1
ATOM 1626 C C . ALA A 1 211 ? 24.615 -7.314 -2.300 1.00 90.56 211 ALA A C 1
ATOM 1628 O O . ALA A 1 211 ? 25.298 -6.335 -1.991 1.00 90.56 211 ALA A O 1
ATOM 1629 N N . TRP A 1 212 ? 24.100 -8.108 -1.363 1.00 88.75 212 TRP A N 1
ATOM 1630 C CA . TRP A 1 212 ? 24.324 -7.869 0.065 1.00 88.75 212 TRP A CA 1
ATOM 1631 C C . TRP A 1 212 ? 25.808 -7.979 0.429 1.00 88.75 212 TRP A C 1
ATOM 1633 O O . TRP A 1 212 ? 26.529 -8.843 -0.069 1.00 88.75 212 TRP A O 1
ATOM 1643 N N . GLY A 1 213 ? 26.281 -7.085 1.297 1.00 86.94 213 GLY A N 1
ATOM 1644 C CA . GLY A 1 213 ? 27.700 -6.989 1.651 1.00 86.94 213 GLY A CA 1
ATOM 1645 C C . GLY A 1 213 ? 28.590 -6.288 0.620 1.00 86.94 213 GLY A C 1
ATOM 1646 O O . GLY A 1 213 ? 29.750 -6.016 0.928 1.00 86.94 213 GLY A O 1
ATOM 1647 N N . SER A 1 214 ? 28.074 -5.939 -0.565 1.00 88.44 214 SER A N 1
ATOM 1648 C CA . SER A 1 214 ? 28.817 -5.110 -1.530 1.00 88.44 214 SER A CA 1
ATOM 1649 C C . SER A 1 214 ? 28.930 -3.644 -1.090 1.00 88.44 214 SER A C 1
ATOM 1651 O O . SER A 1 214 ? 29.787 -2.907 -1.576 1.00 88.44 214 SER A O 1
ATOM 1653 N N . ARG A 1 215 ? 28.080 -3.231 -0.143 1.00 89.31 215 ARG A N 1
ATOM 1654 C CA . ARG A 1 215 ? 27.832 -1.846 0.248 1.00 89.31 215 ARG A CA 1
ATOM 1655 C C . ARG A 1 215 ? 27.623 -1.721 1.755 1.00 89.31 215 ARG A C 1
ATOM 1657 O O . ARG A 1 215 ? 27.136 -2.647 2.397 1.00 89.31 215 ARG A O 1
ATOM 1664 N N . LYS A 1 216 ? 27.989 -0.566 2.323 1.00 90.38 216 LYS A N 1
ATOM 1665 C CA . LYS A 1 216 ? 27.841 -0.270 3.768 1.00 90.38 216 LYS A CA 1
ATOM 1666 C C . LYS A 1 216 ? 26.673 0.658 4.097 1.00 90.38 216 LYS A C 1
ATOM 1668 O O . LYS A 1 216 ? 26.392 0.897 5.266 1.00 90.38 216 LYS A O 1
ATOM 1673 N N . ASP A 1 217 ? 26.047 1.196 3.065 1.00 89.69 217 ASP A N 1
ATOM 1674 C CA . ASP A 1 217 ? 25.002 2.213 3.086 1.00 89.69 217 ASP A CA 1
ATOM 1675 C C . ASP A 1 217 ? 23.616 1.646 2.732 1.00 89.69 217 ASP A C 1
ATOM 1677 O O . ASP A 1 217 ? 22.680 2.416 2.555 1.00 89.69 217 ASP A O 1
ATOM 1681 N N . ILE A 1 218 ? 23.484 0.315 2.677 1.00 89.81 218 ILE A N 1
ATOM 1682 C CA . ILE A 1 218 ? 22.215 -0.420 2.569 1.00 89.81 218 ILE A CA 1
ATOM 1683 C C . ILE A 1 218 ? 22.134 -1.492 3.663 1.00 89.81 218 ILE A C 1
ATOM 1685 O O . ILE A 1 218 ? 23.155 -1.907 4.220 1.00 89.81 218 ILE A O 1
ATOM 1689 N N . ILE A 1 219 ? 20.926 -1.980 3.950 1.00 88.94 219 ILE A N 1
ATOM 1690 C CA . ILE A 1 219 ? 20.704 -3.120 4.850 1.00 88.94 219 ILE A CA 1
ATOM 1691 C C . ILE A 1 219 ? 20.250 -4.334 4.030 1.00 88.94 219 ILE A C 1
ATOM 1693 O O . ILE A 1 219 ? 19.247 -4.214 3.326 1.00 88.94 219 ILE A O 1
ATOM 1697 N N . PRO A 1 220 ? 20.883 -5.516 4.182 1.00 88.88 220 PRO A N 1
ATOM 1698 C CA . PRO A 1 220 ? 21.985 -5.839 5.099 1.00 88.88 220 PRO A CA 1
ATOM 1699 C C . PRO A 1 220 ? 23.371 -5.320 4.664 1.00 88.88 220 PRO A C 1
ATOM 1701 O O . PRO A 1 220 ? 23.755 -5.422 3.502 1.00 88.88 220 PRO A O 1
ATOM 1704 N N . VAL A 1 221 ? 24.161 -4.848 5.640 1.00 87.44 221 VAL A N 1
ATOM 1705 C CA . VAL A 1 221 ? 25.532 -4.313 5.441 1.00 87.44 221 VAL A CA 1
ATOM 1706 C C . VAL A 1 221 ? 26.559 -5.400 5.098 1.00 87.44 221 VAL A C 1
ATOM 1708 O O . VAL A 1 221 ? 27.626 -5.114 4.561 1.00 87.44 221 VAL A O 1
ATOM 1711 N N . SER A 1 222 ? 26.283 -6.654 5.447 1.00 86.62 222 SER A N 1
ATOM 1712 C CA . SER A 1 222 ? 27.193 -7.787 5.264 1.00 86.62 222 SER A CA 1
ATOM 1713 C C . SER A 1 222 ? 26.452 -8.991 4.701 1.00 86.62 222 SER A C 1
ATOM 1715 O O . SER A 1 222 ? 25.225 -8.989 4.606 1.00 86.62 222 SER A O 1
ATOM 1717 N N . SER A 1 223 ? 27.195 -10.053 4.388 1.00 81.00 223 SER A N 1
ATOM 1718 C CA . SER A 1 223 ? 26.599 -11.369 4.169 1.00 81.00 223 SER A CA 1
ATOM 1719 C C . SER A 1 223 ? 25.760 -11.796 5.376 1.00 81.00 223 SER A C 1
ATOM 1721 O O . SER A 1 223 ? 26.082 -11.459 6.521 1.00 81.00 223 SER A O 1
ATOM 1723 N N . VAL A 1 224 ? 24.717 -12.572 5.110 1.00 86.50 224 VAL A N 1
ATOM 1724 C CA . VAL A 1 224 ? 23.771 -13.093 6.102 1.00 86.50 224 VAL A CA 1
ATOM 1725 C C . VAL A 1 224 ? 23.531 -14.584 5.865 1.00 86.50 224 VAL A C 1
ATOM 1727 O O . VAL A 1 224 ? 23.834 -15.092 4.788 1.00 86.50 224 VAL A O 1
ATOM 1730 N N . ASP A 1 225 ? 22.987 -15.281 6.865 1.00 88.44 225 ASP A N 1
ATOM 1731 C CA . ASP A 1 225 ? 22.740 -16.735 6.834 1.00 88.44 225 ASP A CA 1
ATOM 1732 C C . ASP A 1 225 ? 21.323 -17.085 6.324 1.00 88.44 225 ASP A C 1
ATOM 1734 O O . ASP A 1 225 ? 20.671 -18.023 6.777 1.00 88.44 225 ASP A O 1
ATOM 1738 N N . TRP A 1 226 ? 20.795 -16.271 5.405 1.00 87.31 226 TRP A N 1
ATOM 1739 C CA . TRP A 1 226 ? 19.549 -16.526 4.680 1.00 87.31 226 TRP A CA 1
ATOM 1740 C C . TRP A 1 226 ? 19.645 -15.986 3.252 1.00 87.31 226 TRP A C 1
ATOM 1742 O O . TRP A 1 226 ? 20.530 -15.200 2.915 1.00 87.31 226 TRP A O 1
ATOM 1752 N N . PHE A 1 227 ? 18.727 -16.418 2.390 1.00 87.00 227 PHE A N 1
ATOM 1753 C CA . PHE A 1 227 ? 18.797 -16.114 0.965 1.00 87.00 227 PHE A CA 1
ATOM 1754 C C . PHE A 1 227 ? 18.207 -14.748 0.614 1.00 87.00 227 PHE A C 1
ATOM 1756 O O . PHE A 1 227 ? 17.147 -14.357 1.110 1.00 87.00 227 PHE A O 1
ATOM 1763 N N . ASN A 1 228 ? 18.887 -14.057 -0.301 1.00 88.06 228 ASN A N 1
ATOM 1764 C CA . ASN A 1 228 ? 18.421 -12.811 -0.890 1.00 88.06 228 ASN A CA 1
ATOM 1765 C C . ASN A 1 228 ? 17.404 -13.093 -2.006 1.00 88.06 228 ASN A C 1
ATOM 1767 O O . ASN A 1 228 ? 17.762 -13.262 -3.174 1.00 88.06 228 ASN A O 1
ATOM 1771 N N . TRP A 1 229 ? 16.132 -13.199 -1.623 1.00 92.50 229 TRP A N 1
ATOM 1772 C CA . TRP A 1 229 ? 15.031 -13.451 -2.549 1.00 92.50 229 TRP A CA 1
ATOM 1773 C C . TRP A 1 229 ? 14.622 -12.173 -3.281 1.00 92.50 229 TRP A C 1
ATOM 1775 O O . TRP A 1 229 ? 13.949 -11.322 -2.705 1.00 92.50 229 TRP A O 1
ATOM 1785 N N . ALA A 1 230 ? 15.017 -12.047 -4.542 1.00 94.25 230 ALA A N 1
ATOM 1786 C CA . ALA A 1 230 ? 14.769 -10.879 -5.377 1.00 94.25 230 ALA A CA 1
ATOM 1787 C C . ALA A 1 230 ? 13.326 -10.816 -5.902 1.00 94.25 230 ALA A C 1
ATOM 1789 O O . ALA A 1 230 ? 12.682 -11.844 -6.136 1.00 94.25 230 ALA A O 1
ATOM 1790 N N . GLY A 1 231 ? 12.860 -9.602 -6.201 1.00 96.38 231 GLY A N 1
ATOM 1791 C CA . GLY A 1 231 ? 11.630 -9.357 -6.955 1.00 96.38 231 GLY A CA 1
ATOM 1792 C C . GLY A 1 231 ? 10.409 -9.029 -6.097 1.00 96.38 231 GLY A C 1
ATOM 1793 O O . GLY A 1 231 ? 10.521 -8.605 -4.950 1.00 96.38 231 GLY A O 1
ATOM 1794 N N . VAL A 1 232 ? 9.223 -9.197 -6.685 1.00 98.12 232 VAL A N 1
ATOM 1795 C CA . VAL A 1 232 ? 7.928 -8.974 -6.024 1.00 98.12 232 VAL A CA 1
ATOM 1796 C C . VAL A 1 232 ? 7.538 -10.249 -5.280 1.00 98.12 232 VAL A C 1
ATOM 1798 O O . VAL A 1 232 ? 6.957 -11.171 -5.857 1.00 98.12 232 VAL A O 1
ATOM 1801 N N . ILE A 1 233 ? 7.897 -10.325 -4.002 1.00 95.81 233 ILE A N 1
ATOM 1802 C CA . ILE A 1 233 ? 7.776 -11.555 -3.206 1.00 95.81 233 ILE A CA 1
ATOM 1803 C C . ILE A 1 233 ? 6.471 -11.637 -2.402 1.00 95.81 233 ILE A C 1
ATOM 1805 O O . ILE A 1 233 ? 6.210 -12.663 -1.780 1.00 95.81 233 ILE A O 1
ATOM 1809 N N . HIS A 1 234 ? 5.634 -10.597 -2.450 1.00 97.25 234 HIS A N 1
ATOM 1810 C CA . HIS A 1 234 ? 4.304 -10.572 -1.840 1.00 97.25 234 HIS A CA 1
ATOM 1811 C C . HIS A 1 234 ? 3.335 -9.705 -2.664 1.00 97.25 234 HIS A C 1
ATOM 1813 O O . HIS A 1 234 ? 3.755 -9.014 -3.592 1.00 97.25 234 HIS A O 1
ATOM 1819 N N . ASP A 1 235 ? 2.036 -9.793 -2.375 1.00 96.69 235 ASP A N 1
ATOM 1820 C CA . ASP A 1 235 ? 0.974 -9.252 -3.232 1.00 96.69 235 ASP A CA 1
ATOM 1821 C C . ASP A 1 235 ? 1.114 -7.765 -3.582 1.00 96.69 235 ASP A C 1
ATOM 1823 O O . ASP A 1 235 ? 1.599 -6.936 -2.801 1.00 96.69 235 ASP A O 1
ATOM 1827 N N . ILE A 1 236 ? 0.570 -7.449 -4.758 1.00 98.38 236 ILE A N 1
ATOM 1828 C CA . ILE A 1 236 ? 0.321 -6.097 -5.242 1.00 98.38 236 ILE A CA 1
ATOM 1829 C C . ILE A 1 236 ? -1.166 -6.003 -5.570 1.00 98.38 236 ILE A C 1
ATOM 1831 O O . ILE A 1 236 ? -1.703 -6.865 -6.265 1.00 98.38 236 ILE A O 1
ATOM 1835 N N . TYR A 1 237 ? -1.835 -4.951 -5.115 1.00 98.44 237 TYR A N 1
ATOM 1836 C CA . TYR A 1 237 ? -3.234 -4.711 -5.457 1.00 98.44 237 TYR A CA 1
ATOM 1837 C C . TYR A 1 237 ? -3.552 -3.219 -5.508 1.00 98.44 237 TYR A C 1
ATOM 1839 O O . TYR A 1 237 ? -2.883 -2.393 -4.889 1.00 98.44 237 TYR A O 1
ATOM 1847 N N . LEU A 1 238 ? -4.598 -2.863 -6.249 1.00 98.56 238 LEU A N 1
ATOM 1848 C CA . LEU A 1 238 ? -5.176 -1.525 -6.226 1.00 98.56 238 LEU A CA 1
ATOM 1849 C C . LEU A 1 238 ? -6.357 -1.504 -5.254 1.00 98.56 238 LEU A C 1
ATOM 1851 O O . LEU A 1 238 ? -7.262 -2.332 -5.351 1.00 98.56 238 LEU A O 1
ATOM 1855 N N . GLU A 1 239 ? -6.376 -0.534 -4.346 1.00 98.50 239 GLU A N 1
ATOM 1856 C CA . GLU A 1 239 ? -7.494 -0.287 -3.439 1.00 98.50 239 GLU A CA 1
ATOM 1857 C C . GLU A 1 239 ? -8.132 1.073 -3.730 1.00 98.50 239 GLU A C 1
ATOM 1859 O O . GLU A 1 239 ? -7.476 2.112 -3.626 1.00 98.50 239 GLU A O 1
ATOM 1864 N N . LEU A 1 240 ? -9.435 1.080 -4.024 1.00 98.50 240 LEU A N 1
ATOM 1865 C CA . LEU A 1 240 ? -10.197 2.293 -4.308 1.00 98.50 240 LEU A CA 1
ATOM 1866 C C . LEU A 1 240 ? -11.264 2.539 -3.238 1.00 98.50 240 LEU A C 1
ATOM 1868 O O . LEU A 1 240 ? -12.145 1.707 -3.002 1.00 98.50 240 LEU A O 1
ATOM 1872 N N . SER A 1 241 ? -11.210 3.718 -2.621 1.00 97.56 241 SER A N 1
ATOM 1873 C CA . SER A 1 241 ? -12.164 4.181 -1.608 1.00 97.56 241 SER A CA 1
ATOM 1874 C C . SER A 1 241 ? -12.782 5.525 -1.983 1.00 97.56 241 SER A C 1
ATOM 1876 O O . SER A 1 241 ? -12.343 6.195 -2.917 1.00 97.56 241 SER A O 1
ATOM 1878 N N . ASN A 1 242 ? -13.774 5.969 -1.212 1.00 97.19 242 ASN A N 1
ATOM 1879 C CA . ASN A 1 242 ? -14.230 7.356 -1.297 1.00 97.19 242 ASN A CA 1
ATOM 1880 C C . ASN A 1 242 ? -13.061 8.331 -1.021 1.00 97.19 242 ASN A C 1
ATOM 1882 O O . ASN A 1 242 ? -12.161 7.985 -0.244 1.00 97.19 242 ASN A O 1
ATOM 1886 N N . PRO A 1 243 ? -13.075 9.543 -1.612 1.00 96.81 243 PRO A N 1
ATOM 1887 C CA . PRO A 1 243 ? -12.042 10.562 -1.392 1.00 96.81 243 PRO A CA 1
ATOM 1888 C C . PRO A 1 243 ? -11.848 10.947 0.072 1.00 96.81 243 PRO A C 1
ATOM 1890 O O . PRO A 1 243 ? -10.725 11.217 0.492 1.00 96.81 243 PRO A O 1
ATOM 1893 N N . VAL A 1 244 ? -12.939 10.946 0.843 1.00 97.81 244 VAL A N 1
ATOM 1894 C CA . VAL A 1 244 ? -12.897 11.029 2.303 1.00 97.81 244 VAL A CA 1
ATOM 1895 C C . VAL A 1 244 ? -12.960 9.617 2.860 1.00 97.81 244 VAL A C 1
ATOM 1897 O O . VAL A 1 244 ? -13.949 8.907 2.664 1.00 97.81 244 VAL A O 1
ATOM 1900 N N . SER A 1 245 ? -11.892 9.188 3.525 1.00 97.00 245 SER A N 1
ATOM 1901 C CA . SER A 1 245 ? -11.769 7.817 4.023 1.00 97.00 245 SER A CA 1
ATOM 1902 C C . SER A 1 245 ? -10.875 7.727 5.257 1.00 97.00 245 SER A C 1
ATOM 1904 O O . SER A 1 245 ? -10.024 8.585 5.490 1.00 97.00 245 SER A O 1
ATOM 1906 N N . VAL A 1 246 ? -11.060 6.663 6.045 1.00 97.25 246 VAL A N 1
ATOM 1907 C CA . VAL A 1 246 ? -10.087 6.261 7.071 1.00 97.25 246 VAL A CA 1
ATOM 1908 C C . VAL A 1 246 ? -8.875 5.687 6.351 1.00 97.25 246 VAL A C 1
ATOM 1910 O O . VAL A 1 246 ? -8.997 4.673 5.669 1.00 97.25 246 VAL A O 1
ATOM 1913 N N . VAL A 1 247 ? -7.707 6.292 6.501 1.00 96.50 247 VAL A N 1
ATOM 1914 C CA . VAL A 1 247 ? -6.470 5.766 5.900 1.00 96.50 247 VAL A CA 1
ATOM 1915 C C . VAL A 1 247 ? -5.737 4.833 6.848 1.00 96.50 247 VAL A C 1
ATOM 1917 O O . VAL A 1 247 ? -5.140 3.860 6.400 1.00 96.50 247 VAL A O 1
ATOM 1920 N N . ARG A 1 248 ? -5.822 5.093 8.155 1.00 96.62 248 ARG A N 1
ATOM 1921 C CA . ARG A 1 248 ? -5.141 4.305 9.178 1.00 96.62 248 ARG A CA 1
ATOM 1922 C C . ARG A 1 248 ? -5.884 4.352 10.503 1.00 96.62 248 ARG A C 1
ATOM 1924 O O . ARG A 1 248 ? -6.407 5.396 10.885 1.00 96.62 248 ARG A O 1
ATOM 1931 N N . THR A 1 249 ? -5.865 3.235 11.221 1.00 96.44 249 THR A N 1
ATOM 1932 C CA . THR A 1 249 ? -6.268 3.177 12.629 1.00 96.44 249 THR A CA 1
ATOM 1933 C C . THR A 1 249 ? -5.153 2.529 13.440 1.00 96.44 249 THR A C 1
ATOM 1935 O O . THR A 1 249 ? -4.694 1.445 13.097 1.00 96.44 249 THR A O 1
ATOM 1938 N N . ASN A 1 250 ? -4.717 3.185 14.513 1.00 96.38 250 ASN A N 1
ATOM 1939 C CA . ASN A 1 250 ? -3.845 2.578 15.514 1.00 96.38 250 ASN A CA 1
ATOM 1940 C C . ASN A 1 250 ? -4.703 2.194 16.719 1.00 96.38 250 ASN A C 1
ATOM 1942 O O . ASN A 1 250 ? -5.384 3.058 17.268 1.00 96.38 250 ASN A O 1
ATOM 1946 N N . VAL A 1 251 ? -4.652 0.929 17.131 1.00 96.25 251 VAL A N 1
ATOM 1947 C CA . VAL A 1 251 ? -5.346 0.417 18.319 1.00 96.25 251 VAL A CA 1
ATOM 1948 C C . VAL A 1 251 ? -4.290 -0.073 19.298 1.00 96.25 251 VAL A C 1
ATOM 1950 O O . VAL A 1 251 ? -3.561 -1.015 18.998 1.00 96.25 251 VAL A O 1
ATOM 1953 N N . ILE A 1 252 ? -4.178 0.588 20.447 1.00 97.06 252 ILE A N 1
ATOM 1954 C CA . ILE A 1 252 ? -3.131 0.332 21.438 1.00 97.06 252 ILE A CA 1
ATOM 1955 C C . ILE A 1 252 ? -3.799 -0.096 22.750 1.00 97.06 252 ILE A C 1
ATOM 1957 O O . ILE A 1 252 ? -4.303 0.761 23.483 1.00 97.06 252 ILE A O 1
ATOM 1961 N N . PRO A 1 253 ? -3.804 -1.400 23.082 1.00 96.31 253 PRO A N 1
ATOM 1962 C CA . PRO A 1 253 ? -4.132 -1.856 24.427 1.00 96.31 253 PRO A CA 1
ATOM 1963 C C . PRO A 1 253 ? -3.145 -1.247 25.429 1.00 96.31 253 PRO A C 1
ATOM 1965 O O . PRO A 1 253 ? -1.931 -1.306 25.229 1.00 96.31 253 PRO A O 1
ATOM 1968 N N . LYS A 1 254 ? -3.656 -0.622 26.490 1.00 97.75 254 LYS A N 1
ATOM 1969 C CA . LYS A 1 254 ? -2.842 0.054 27.512 1.00 97.75 254 LYS A CA 1
ATOM 1970 C C . LYS A 1 254 ? -2.579 -0.828 28.726 1.00 97.75 254 LYS A C 1
ATOM 1972 O O . LYS A 1 254 ? -1.560 -0.647 29.383 1.00 97.75 254 LYS A O 1
ATOM 1977 N N . ASP A 1 255 ? -3.478 -1.766 29.002 1.00 97.06 255 ASP A N 1
ATOM 1978 C CA . ASP A 1 255 ? -3.405 -2.693 30.127 1.00 97.06 255 ASP A CA 1
ATOM 1979 C C . ASP A 1 255 ? -4.271 -3.942 29.898 1.00 97.06 255 ASP A C 1
ATOM 1981 O O . ASP A 1 255 ? -4.912 -4.107 28.857 1.00 97.06 255 ASP A O 1
ATOM 1985 N N . LEU A 1 256 ? -4.270 -4.830 30.894 1.00 97.00 256 LEU A N 1
ATOM 1986 C CA . LEU A 1 256 ? -5.075 -6.052 30.924 1.00 97.00 256 LEU A CA 1
ATOM 1987 C C . LEU A 1 256 ? -6.518 -5.812 31.391 1.00 97.00 256 LEU A C 1
ATOM 1989 O O . LEU A 1 256 ? -7.350 -6.707 31.279 1.00 97.00 256 LEU A O 1
ATOM 1993 N N . ASP A 1 257 ? -6.842 -4.611 31.871 1.00 97.00 257 ASP A N 1
ATOM 1994 C CA . ASP A 1 257 ? -8.191 -4.274 32.320 1.00 97.00 257 ASP A CA 1
ATOM 1995 C C . ASP A 1 257 ? -9.073 -3.798 31.158 1.00 97.00 257 ASP A C 1
ATOM 1997 O O . ASP A 1 257 ? -10.248 -3.495 31.357 1.00 97.00 257 ASP A O 1
ATOM 2001 N N . GLY A 1 258 ? -8.524 -3.675 29.947 1.00 97.00 258 GLY A N 1
ATOM 2002 C CA . GLY A 1 258 ? -9.265 -3.335 28.733 1.00 97.00 258 GLY A CA 1
ATOM 2003 C C . GLY A 1 258 ? -9.280 -1.850 28.403 1.00 97.00 258 GLY A C 1
ATOM 2004 O O . GLY A 1 258 ? -10.152 -1.420 27.646 1.00 97.00 258 GLY A O 1
ATOM 2005 N N . ASN A 1 259 ? -8.364 -1.053 28.970 1.00 98.25 259 ASN A N 1
ATOM 2006 C CA . ASN A 1 259 ? -8.154 0.316 28.502 1.00 98.25 259 ASN A CA 1
ATOM 2007 C C . ASN A 1 259 ? -7.452 0.289 27.139 1.00 98.25 259 ASN A C 1
ATOM 2009 O O . ASN A 1 259 ? -6.427 -0.373 26.962 1.00 98.25 259 ASN A O 1
ATOM 2013 N N . ILE A 1 260 ? -8.003 1.018 26.172 1.00 98.06 260 ILE A N 1
ATOM 2014 C CA . ILE A 1 260 ? -7.518 1.055 24.792 1.00 98.06 260 ILE A CA 1
ATOM 2015 C C . ILE A 1 260 ? -7.391 2.513 24.368 1.00 98.06 260 ILE A C 1
ATOM 2017 O O . ILE A 1 260 ? -8.350 3.276 24.460 1.00 98.06 260 ILE A O 1
ATOM 2021 N N . GLU A 1 261 ? -6.230 2.891 23.848 1.00 98.06 261 GLU A N 1
ATOM 2022 C CA . GLU A 1 261 ? -6.057 4.147 23.124 1.00 98.06 261 GLU A CA 1
ATOM 2023 C C . GLU A 1 261 ? -6.214 3.866 21.629 1.00 98.06 261 GLU A C 1
ATOM 2025 O O . GLU A 1 261 ? -5.580 2.964 21.083 1.00 98.06 261 GLU A O 1
ATOM 2030 N N . THR A 1 262 ? -7.085 4.617 20.962 1.00 98.00 262 THR A N 1
ATOM 2031 C CA . THR A 1 262 ? -7.325 4.487 19.525 1.00 98.00 262 THR A CA 1
ATOM 2032 C C . THR A 1 262 ? -7.087 5.812 18.833 1.00 98.00 262 THR A C 1
ATOM 2034 O O . THR A 1 262 ? -7.610 6.842 19.254 1.00 98.00 262 THR A O 1
ATOM 2037 N N . THR A 1 263 ? -6.349 5.769 17.732 1.00 98.12 263 THR A N 1
ATOM 2038 C CA . THR A 1 263 ? -6.129 6.914 16.851 1.00 98.12 263 THR A CA 1
ATOM 2039 C C . THR A 1 263 ? -6.663 6.571 15.471 1.00 98.12 263 THR A C 1
ATOM 2041 O O . THR A 1 263 ? -6.124 5.686 14.807 1.00 98.12 263 THR A O 1
ATOM 2044 N N . VAL A 1 264 ? -7.701 7.280 15.034 1.00 98.25 264 VAL A N 1
ATOM 2045 C CA . VAL A 1 264 ? -8.270 7.193 13.685 1.00 98.25 264 VAL A CA 1
ATOM 2046 C C . VAL A 1 264 ? -7.715 8.337 12.847 1.00 98.25 264 VAL A C 1
ATOM 2048 O O . VAL A 1 264 ? -7.821 9.501 13.230 1.00 98.25 264 VAL A O 1
ATOM 2051 N N . ILE A 1 265 ? -7.143 8.007 11.694 1.00 98.12 265 ILE A N 1
ATOM 2052 C CA . ILE A 1 265 ? -6.574 8.964 10.748 1.00 98.12 265 ILE A CA 1
ATOM 2053 C C . ILE A 1 265 ? -7.456 8.974 9.509 1.00 98.12 265 ILE A C 1
ATOM 2055 O O . ILE A 1 265 ? -7.636 7.947 8.848 1.00 98.12 265 ILE A O 1
ATOM 2059 N N . LEU A 1 266 ? -8.015 10.140 9.211 1.00 97.75 266 LEU A N 1
ATOM 2060 C CA . LEU A 1 266 ? -8.861 10.378 8.055 1.00 97.75 266 LEU A CA 1
ATOM 2061 C C . LEU A 1 266 ? -8.115 11.249 7.055 1.00 97.75 266 LEU A C 1
ATOM 2063 O O . LEU A 1 266 ? -7.393 12.162 7.447 1.00 97.75 266 LEU A O 1
ATOM 2067 N N . ASN A 1 267 ? -8.338 10.994 5.774 1.00 96.88 267 ASN A N 1
ATOM 2068 C CA . ASN A 1 267 ? -7.802 11.801 4.688 1.00 96.88 267 ASN A CA 1
ATOM 2069 C C . ASN A 1 267 ? -8.945 12.311 3.815 1.00 96.88 267 ASN A C 1
ATOM 2071 O O . ASN A 1 267 ? -9.900 11.570 3.576 1.00 96.88 267 ASN A O 1
ATOM 2075 N N . ASN A 1 268 ? -8.832 13.545 3.332 1.00 97.62 268 ASN A N 1
ATOM 2076 C CA . ASN A 1 268 ? -9.762 14.148 2.388 1.00 97.62 268 ASN A CA 1
ATOM 2077 C C . ASN A 1 268 ? -9.034 14.492 1.084 1.00 97.62 268 ASN A C 1
ATOM 2079 O O . ASN A 1 268 ? -8.282 15.461 1.014 1.00 97.62 268 ASN A O 1
ATOM 2083 N N . LYS A 1 269 ? -9.291 13.713 0.030 1.00 96.75 269 LYS A N 1
ATOM 2084 C CA . LYS A 1 269 ? -8.752 13.951 -1.319 1.00 96.75 269 LYS A CA 1
ATOM 2085 C C . LYS A 1 269 ? -9.610 14.882 -2.184 1.00 96.75 269 LYS A C 1
ATOM 2087 O O . LYS A 1 269 ? -9.256 15.109 -3.337 1.00 96.75 269 LYS A O 1
ATOM 2092 N N . ASN A 1 270 ? -10.712 15.424 -1.663 1.00 96.31 270 ASN A N 1
ATOM 2093 C CA . ASN A 1 270 ? -11.511 16.411 -2.389 1.00 96.31 270 ASN A CA 1
ATOM 2094 C C . ASN A 1 270 ? -10.816 17.779 -2.439 1.00 96.31 270 ASN A C 1
ATOM 2096 O O . ASN A 1 270 ? -9.981 18.112 -1.595 1.00 96.31 270 ASN A O 1
ATOM 2100 N N . ALA A 1 271 ? -11.243 18.605 -3.398 1.00 96.12 271 ALA A N 1
ATOM 2101 C CA . ALA A 1 271 ? -10.840 20.008 -3.521 1.00 96.12 271 ALA A CA 1
ATOM 2102 C C . ALA A 1 271 ? -11.538 20.942 -2.509 1.00 96.12 271 ALA A C 1
ATOM 2104 O O . ALA A 1 271 ? -11.177 22.111 -2.398 1.00 96.12 271 ALA A O 1
ATOM 2105 N N . SER A 1 272 ? -12.526 20.440 -1.763 1.00 97.19 272 SER A N 1
ATOM 2106 C CA . SER A 1 272 ? -13.246 21.171 -0.720 1.00 97.19 272 SER A CA 1
ATOM 2107 C C . SER A 1 272 ? -13.118 20.477 0.634 1.00 97.19 272 SER A C 1
ATOM 2109 O O . SER A 1 272 ? -12.898 19.265 0.715 1.00 97.19 272 SER A O 1
ATOM 2111 N N . ALA A 1 273 ? -13.294 21.245 1.710 1.00 97.62 273 ALA A N 1
ATOM 2112 C CA . ALA A 1 273 ? -13.409 20.679 3.048 1.00 97.62 273 ALA A CA 1
ATOM 2113 C C . ALA A 1 273 ? -14.617 19.728 3.147 1.00 97.62 273 ALA A C 1
ATOM 2115 O O . ALA A 1 273 ? -15.553 19.795 2.346 1.00 97.62 273 ALA A O 1
ATOM 2116 N N . SER A 1 274 ? -14.591 18.818 4.115 1.00 97.75 274 SER A N 1
ATOM 2117 C CA . SER A 1 274 ? -15.675 17.866 4.369 1.00 97.75 274 SER A CA 1
ATOM 2118 C C . SER A 1 274 ? -15.932 17.746 5.863 1.00 97.75 274 SER A C 1
ATOM 2120 O O . SER A 1 274 ? -14.997 17.551 6.638 1.00 97.75 274 SER A O 1
ATOM 2122 N N . ASN A 1 275 ? -17.200 17.845 6.254 1.00 97.62 275 ASN A N 1
ATOM 2123 C CA . ASN A 1 275 ? -17.638 17.582 7.618 1.00 97.62 275 ASN A CA 1
ATOM 2124 C C . ASN A 1 275 ? -18.114 16.137 7.713 1.00 97.62 275 ASN A C 1
ATOM 2126 O O . ASN A 1 275 ? -18.903 15.680 6.884 1.00 97.62 275 ASN A O 1
ATOM 2130 N N . VAL A 1 276 ? -17.615 15.418 8.711 1.00 97.69 276 VAL A N 1
ATOM 2131 C CA . VAL A 1 276 ? -17.928 14.007 8.902 1.00 97.69 276 VAL A CA 1
ATOM 2132 C C . VAL A 1 276 ? -18.201 13.692 10.359 1.00 97.69 276 VAL A C 1
ATOM 2134 O O . VAL A 1 276 ? -17.539 14.220 11.252 1.00 97.69 276 VAL A O 1
ATOM 2137 N N . SER A 1 277 ? -19.123 12.765 10.589 1.00 97.88 277 SER A N 1
ATOM 2138 C CA . SER A 1 277 ? -19.261 12.065 11.860 1.00 97.88 277 SER A CA 1
ATOM 2139 C C . SER A 1 277 ? -18.540 10.726 11.775 1.00 97.88 277 SER A C 1
ATOM 2141 O O . SER A 1 277 ? -18.791 9.914 10.884 1.00 97.88 277 SER A O 1
ATOM 2143 N N . VAL A 1 278 ? -17.634 10.486 12.714 1.00 98.12 278 VAL A N 1
ATOM 2144 C CA . VAL A 1 278 ? -16.851 9.258 12.834 1.00 98.12 278 VAL A CA 1
ATOM 2145 C C . VAL A 1 278 ? -17.332 8.501 14.061 1.00 98.12 278 VAL A C 1
ATOM 2147 O O . VAL A 1 278 ? -17.545 9.095 15.114 1.00 98.12 278 VAL A O 1
ATOM 2150 N N . SER A 1 279 ? -17.496 7.187 13.942 1.00 98.19 279 SER A N 1
ATOM 2151 C CA . SER A 1 279 ? -17.850 6.315 15.063 1.00 98.19 279 SER A CA 1
ATOM 2152 C C . SER A 1 279 ? -16.993 5.058 15.088 1.00 98.19 279 SER A C 1
ATOM 2154 O O . SER A 1 279 ? -16.579 4.556 14.041 1.00 98.19 279 SER A O 1
ATOM 2156 N N . VAL A 1 280 ? -16.740 4.547 16.291 1.00 98.31 280 VAL A N 1
ATOM 2157 C CA . VAL A 1 280 ? -16.019 3.295 16.527 1.00 98.31 280 VAL A CA 1
ATOM 2158 C C . VAL A 1 280 ? -16.910 2.297 17.251 1.00 98.31 280 VAL A C 1
ATOM 2160 O O . VAL A 1 280 ? -17.602 2.630 18.213 1.00 98.31 280 VAL A O 1
ATOM 2163 N N . LYS A 1 281 ? -16.873 1.053 16.783 1.00 98.00 281 LYS A N 1
ATOM 2164 C CA . LYS A 1 281 ? -17.469 -0.113 17.437 1.00 98.00 281 LYS A CA 1
ATOM 2165 C C . LYS A 1 281 ? -16.428 -1.216 17.526 1.00 98.00 281 LYS A C 1
ATOM 2167 O O . LYS A 1 281 ? -15.555 -1.303 16.664 1.00 98.00 281 LYS A O 1
ATOM 2172 N N . VAL A 1 282 ? -16.534 -2.069 18.535 1.00 98.12 282 VAL A N 1
ATOM 2173 C CA . VAL A 1 282 ? -15.660 -3.233 18.702 1.00 98.12 282 VAL A CA 1
ATOM 2174 C C . VAL A 1 282 ? -16.519 -4.485 18.791 1.00 98.12 282 VAL A C 1
ATOM 2176 O O . VAL A 1 282 ? -17.590 -4.459 19.388 1.00 98.12 282 VAL A O 1
ATOM 2179 N N . TYR A 1 283 ? -16.047 -5.566 18.186 1.00 98.31 283 TYR A N 1
ATOM 2180 C CA . TYR A 1 283 ? -16.688 -6.874 18.181 1.00 98.31 283 TYR A CA 1
ATOM 2181 C C . TYR A 1 283 ? -15.687 -7.905 18.689 1.00 98.31 283 TYR A C 1
ATOM 2183 O O . TYR A 1 283 ? -14.499 -7.802 18.384 1.00 98.31 283 TYR A O 1
ATOM 2191 N N . GLU A 1 284 ? -16.141 -8.907 19.433 1.00 98.00 284 GLU A N 1
ATOM 2192 C CA . GLU A 1 284 ? -15.332 -10.111 19.629 1.00 98.00 284 GLU A CA 1
ATOM 2193 C C . GLU A 1 284 ? -15.143 -10.801 18.276 1.00 98.00 284 GLU A C 1
ATOM 2195 O O . GLU A 1 284 ? -16.073 -10.851 17.468 1.00 98.00 284 GLU A O 1
ATOM 2200 N N . ALA A 1 285 ? -13.952 -11.332 18.009 1.00 97.56 285 ALA A N 1
ATOM 2201 C CA . ALA A 1 285 ? -13.728 -12.106 16.801 1.00 97.56 285 ALA A CA 1
ATOM 2202 C C . ALA A 1 285 ? -14.372 -13.495 16.934 1.00 97.56 285 ALA A C 1
ATOM 2204 O O . ALA A 1 285 ? -14.130 -14.214 17.904 1.00 97.56 285 ALA A O 1
ATOM 2205 N N . ASN A 1 286 ? -15.155 -13.894 15.937 1.00 97.00 286 ASN A N 1
ATOM 2206 C CA . ASN A 1 286 ? -15.706 -15.234 15.797 1.00 97.00 286 ASN A CA 1
ATOM 2207 C C . ASN A 1 286 ? -14.983 -15.967 14.660 1.00 97.00 286 ASN A C 1
ATOM 2209 O O . ASN A 1 286 ? -15.395 -15.911 13.499 1.00 97.00 286 ASN A O 1
ATOM 2213 N N . VAL A 1 287 ? -13.871 -16.623 14.993 1.00 95.56 287 VAL A N 1
ATOM 2214 C CA . VAL A 1 287 ? -13.066 -17.385 14.029 1.00 95.56 287 VAL A CA 1
ATOM 2215 C C . VAL A 1 287 ? -13.602 -18.811 13.928 1.00 95.56 287 VAL A C 1
ATOM 2217 O O . VAL A 1 287 ? -13.737 -19.523 14.920 1.00 95.56 287 VAL A O 1
ATOM 2220 N N . THR A 1 288 ? -13.894 -19.230 12.706 1.00 96.06 288 THR A N 1
ATOM 2221 C CA . THR A 1 288 ? -14.493 -20.515 12.343 1.00 96.06 288 THR A CA 1
ATOM 2222 C C . THR A 1 288 ? -13.705 -21.140 11.195 1.00 96.06 288 THR A C 1
ATOM 2224 O O . THR A 1 288 ? -12.975 -20.453 10.480 1.00 96.06 288 THR A O 1
ATOM 2227 N N . GLN A 1 289 ? -13.903 -22.436 10.945 1.00 96.38 289 GLN A N 1
ATOM 2228 C CA . GLN A 1 289 ? -13.264 -23.105 9.808 1.00 96.38 289 GLN A CA 1
ATOM 2229 C C . GLN A 1 289 ? -13.619 -22.453 8.457 1.00 96.38 289 GLN A C 1
ATOM 2231 O O . GLN A 1 289 ? -12.808 -22.477 7.537 1.00 96.38 289 GLN A O 1
ATOM 2236 N N . SER A 1 290 ? -14.808 -21.852 8.338 1.00 96.69 290 SER A N 1
ATOM 2237 C CA . SER A 1 290 ? -15.278 -21.217 7.103 1.00 96.69 290 SER A CA 1
ATOM 2238 C C . SER A 1 290 ? -14.713 -19.820 6.841 1.00 96.69 290 SER A C 1
ATOM 2240 O O . SER A 1 290 ? -14.756 -19.383 5.697 1.00 96.69 290 SER A O 1
ATOM 2242 N N . ASN A 1 291 ? -14.214 -19.105 7.858 1.00 96.62 291 ASN A N 1
ATOM 2243 C CA . ASN A 1 291 ? -13.728 -17.724 7.695 1.00 96.62 291 ASN A CA 1
ATOM 2244 C C . ASN A 1 291 ? -12.252 -17.524 8.066 1.00 96.62 291 ASN A C 1
ATOM 2246 O O . ASN A 1 291 ? -11.736 -16.435 7.842 1.00 96.62 291 ASN A O 1
ATOM 2250 N N . ILE A 1 292 ? -11.553 -18.546 8.578 1.00 94.69 292 ILE A N 1
ATOM 2251 C CA . ILE A 1 292 ? -10.143 -18.430 8.992 1.00 94.69 292 ILE A CA 1
ATOM 2252 C C . ILE A 1 292 ? -9.193 -18.032 7.849 1.00 94.69 292 ILE A C 1
ATOM 2254 O O . ILE A 1 292 ? -8.123 -17.493 8.102 1.00 94.69 292 ILE A O 1
ATOM 2258 N N . GLN A 1 293 ? -9.590 -18.277 6.597 1.00 95.25 293 GLN A N 1
ATOM 2259 C CA . GLN A 1 293 ? -8.848 -17.874 5.398 1.00 95.25 293 GLN A CA 1
ATOM 2260 C C . GLN A 1 293 ? -9.359 -16.566 4.775 1.00 95.25 293 GLN A C 1
ATOM 2262 O O . GLN A 1 293 ? -8.901 -16.196 3.698 1.00 95.25 293 GLN A O 1
ATOM 2267 N N . SER A 1 294 ? -10.323 -15.875 5.397 1.00 95.31 294 SER A N 1
ATOM 2268 C CA . SER A 1 294 ? -10.802 -14.604 4.854 1.00 95.31 294 SER A CA 1
ATOM 2269 C C . SER A 1 294 ? -9.701 -13.549 4.913 1.00 95.31 294 SER A C 1
ATOM 2271 O O . SER A 1 294 ? -9.082 -13.324 5.951 1.00 95.31 294 SER A O 1
ATOM 2273 N N . GLU A 1 295 ? -9.517 -12.844 3.800 1.00 93.69 295 GLU A N 1
ATOM 2274 C CA . GLU A 1 295 ? -8.648 -11.670 3.720 1.00 93.69 295 GLU A CA 1
ATOM 2275 C C . GLU A 1 295 ? -9.297 -10.410 4.318 1.00 93.69 295 GLU A C 1
ATOM 2277 O O . GLU A 1 295 ? -8.659 -9.362 4.423 1.00 93.69 295 GLU A O 1
ATOM 2282 N N . PHE A 1 296 ? -10.577 -10.485 4.700 1.00 95.81 296 PHE A N 1
ATOM 2283 C CA . PHE A 1 296 ? -11.347 -9.357 5.204 1.00 95.81 296 PHE A CA 1
ATOM 2284 C C . PHE A 1 296 ? -11.663 -9.534 6.685 1.00 95.81 296 PHE A C 1
ATOM 2286 O O . PHE A 1 296 ? -12.514 -10.333 7.075 1.00 95.81 296 PHE A O 1
ATOM 2293 N N . VAL A 1 297 ? -11.076 -8.675 7.519 1.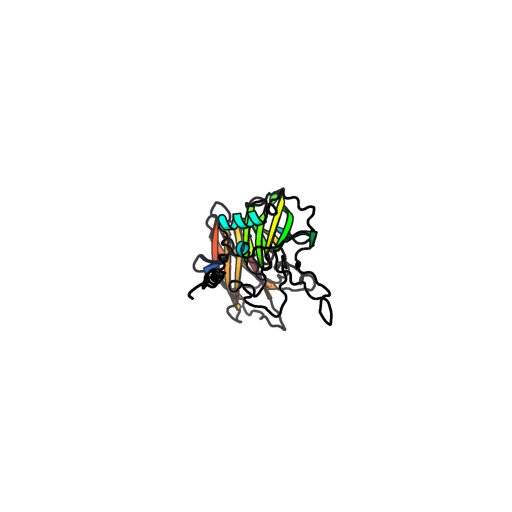00 93.31 297 VAL A N 1
ATOM 2294 C CA . VAL A 1 297 ? -11.275 -8.696 8.980 1.00 93.31 297 VAL A CA 1
ATOM 2295 C C . VAL A 1 297 ? -12.756 -8.601 9.379 1.00 93.31 297 VAL A C 1
ATOM 2297 O O . VAL A 1 297 ? -13.156 -9.148 10.405 1.00 93.31 297 VAL A O 1
ATOM 2300 N N . LYS A 1 298 ? -13.611 -7.974 8.553 1.00 95.31 298 LYS A N 1
ATOM 2301 C CA . LYS A 1 298 ? -15.060 -7.913 8.813 1.00 95.31 298 LYS A CA 1
ATOM 2302 C C . LYS A 1 298 ? -15.731 -9.286 8.890 1.00 95.31 298 LYS A C 1
ATOM 2304 O O . LYS A 1 298 ? -16.734 -9.412 9.580 1.00 95.31 298 LYS A O 1
ATOM 2309 N N . ASP A 1 299 ? -15.199 -10.290 8.196 1.00 96.69 299 ASP A N 1
ATOM 2310 C CA . ASP A 1 299 ? -15.776 -11.637 8.161 1.00 96.69 299 ASP A CA 1
ATOM 2311 C C . ASP A 1 299 ? -15.489 -12.400 9.454 1.00 96.69 299 ASP A C 1
ATOM 2313 O O . ASP A 1 299 ? -16.114 -13.423 9.728 1.00 96.69 299 ASP A O 1
ATOM 2317 N N . LEU A 1 300 ? -14.556 -11.883 10.258 1.00 96.81 300 LEU A N 1
ATOM 2318 C CA . LEU A 1 300 ? -14.224 -12.388 11.580 1.00 96.81 300 LEU A CA 1
ATOM 2319 C C . LEU A 1 300 ? -15.050 -11.708 12.678 1.00 96.81 300 LEU A C 1
ATOM 2321 O O . LEU A 1 300 ? -14.946 -12.111 13.829 1.00 96.81 300 LEU A O 1
ATOM 2325 N N . ALA A 1 301 ? -15.843 -10.674 12.378 1.00 97.25 301 ALA A N 1
ATOM 2326 C CA . ALA A 1 301 ? -16.609 -9.960 13.397 1.00 97.25 301 ALA A CA 1
ATOM 2327 C C . ALA A 1 301 ? -17.756 -10.830 13.943 1.00 97.25 301 ALA A C 1
ATOM 2329 O O . ALA A 1 301 ? -18.610 -11.299 13.193 1.00 97.25 301 ALA A O 1
ATOM 2330 N N . GLY A 1 302 ? -17.771 -11.033 15.259 1.00 97.62 302 GLY A N 1
ATOM 2331 C CA . GLY A 1 302 ? -18.829 -11.716 15.996 1.00 97.62 302 GLY A CA 1
ATOM 2332 C C . GLY A 1 302 ? -19.746 -10.730 16.716 1.00 97.62 302 GLY A C 1
ATOM 2333 O O . GLY A 1 302 ? -20.288 -9.802 16.117 1.00 97.62 302 GLY A O 1
ATOM 2334 N N . SER A 1 303 ? -19.933 -10.942 18.017 1.00 97.38 303 SER A N 1
ATOM 2335 C CA . SER A 1 303 ? -20.819 -10.124 18.850 1.00 97.38 303 SER A CA 1
ATOM 2336 C C . SER A 1 303 ? -20.213 -8.757 19.160 1.00 97.38 303 SER A C 1
ATOM 2338 O O . SER A 1 303 ? -19.035 -8.659 19.507 1.00 97.38 303 SER A O 1
ATOM 2340 N N . GLU A 1 304 ? -21.026 -7.701 19.070 1.00 97.94 304 GLU A N 1
ATOM 2341 C CA . GLU A 1 304 ? -20.625 -6.347 19.469 1.00 97.94 304 GLU A CA 1
ATOM 2342 C C . GLU A 1 304 ? -20.334 -6.293 20.976 1.00 97.94 304 GLU A C 1
ATOM 2344 O O . GLU A 1 304 ? -21.045 -6.880 21.793 1.00 97.94 304 GLU A O 1
ATOM 2349 N N . VAL A 1 305 ? -19.278 -5.570 21.332 1.00 97.00 305 VAL A N 1
ATOM 2350 C CA . VAL A 1 305 ? -18.807 -5.368 22.699 1.00 97.00 305 VAL A CA 1
ATOM 2351 C C . VAL A 1 305 ? -19.238 -3.988 23.166 1.00 97.00 305 VAL A C 1
ATOM 2353 O O . VAL A 1 305 ? -19.046 -2.994 22.465 1.00 97.00 305 VAL A O 1
ATOM 2356 N N . SER A 1 306 ? -19.782 -3.907 24.380 1.00 96.00 306 SER A N 1
ATOM 2357 C CA . SER A 1 306 ? -20.084 -2.618 24.999 1.00 96.00 306 SER A CA 1
ATOM 2358 C C . SER A 1 306 ? -18.791 -1.867 25.314 1.00 96.00 306 SER A C 1
ATOM 2360 O O . SER A 1 306 ? -17.916 -2.388 26.007 1.00 96.00 306 SER A O 1
ATOM 2362 N N . LEU A 1 307 ? -18.696 -0.624 24.842 1.00 97.62 307 LEU A N 1
ATOM 2363 C CA . LEU A 1 307 ? -17.546 0.249 25.061 1.00 97.62 307 LEU A CA 1
ATOM 2364 C C . LEU A 1 307 ? -17.888 1.378 26.033 1.00 97.62 307 LEU A C 1
ATOM 2366 O O . LEU A 1 307 ? -18.902 2.055 25.875 1.00 97.62 307 LEU A O 1
ATOM 2370 N N . GLY A 1 308 ? -17.007 1.617 27.002 1.00 97.75 308 GLY A N 1
ATOM 2371 C CA . GLY A 1 308 ? -16.914 2.894 27.708 1.00 97.75 308 GLY A CA 1
ATOM 2372 C C . GLY A 1 308 ? -16.014 3.883 26.957 1.00 97.75 308 GLY A C 1
ATOM 2373 O O . GLY A 1 308 ? -15.203 3.480 26.122 1.00 97.75 308 GLY A O 1
ATOM 2374 N N . GLY A 1 309 ? -16.122 5.173 27.285 1.00 97.12 309 GLY A N 1
ATOM 2375 C CA . GLY A 1 309 ? -15.333 6.246 26.667 1.00 97.12 309 GLY A CA 1
ATOM 2376 C C . GLY A 1 309 ? -16.047 6.948 25.509 1.00 97.12 309 GLY A C 1
ATOM 2377 O O . GLY A 1 309 ? -17.262 6.842 25.352 1.00 97.12 309 GLY A O 1
ATOM 2378 N N . THR A 1 310 ? -15.293 7.705 24.708 1.00 97.81 310 THR A N 1
ATOM 2379 C CA . THR A 1 310 ? -15.856 8.481 23.587 1.00 97.81 310 THR A CA 1
ATOM 2380 C C . THR A 1 310 ? -15.808 7.655 22.305 1.00 97.81 310 THR A C 1
ATOM 2382 O O . THR A 1 310 ? -14.736 7.451 21.735 1.00 97.81 310 THR A O 1
ATOM 2385 N N . THR A 1 311 ? -16.970 7.185 21.846 1.00 98.00 311 THR A N 1
ATOM 2386 C CA . THR A 1 311 ? -17.108 6.290 20.680 1.00 98.00 311 THR A CA 1
ATOM 2387 C C . THR A 1 311 ? -17.533 6.997 19.396 1.00 98.00 311 THR A C 1
ATOM 2389 O O . THR A 1 311 ? -17.614 6.356 18.347 1.00 98.00 311 THR A O 1
ATOM 2392 N N . GLN A 1 312 ? -17.796 8.304 19.445 1.00 97.88 312 GLN A N 1
ATOM 2393 C CA . GLN A 1 312 ? -18.180 9.110 18.287 1.00 97.88 312 GLN A CA 1
ATOM 2394 C C . GLN A 1 312 ? -17.537 10.493 18.352 1.00 97.88 312 GLN A C 1
ATOM 2396 O O . GLN A 1 312 ? -17.290 11.010 19.441 1.00 97.88 312 GLN A O 1
ATOM 2401 N N . ASN A 1 313 ? -17.286 11.094 17.193 1.00 97.69 313 ASN A N 1
ATOM 2402 C CA . ASN A 1 313 ? -16.787 12.458 17.077 1.00 97.69 313 ASN A CA 1
ATOM 2403 C C . ASN A 1 313 ? -17.210 13.079 15.739 1.00 97.69 313 ASN A C 1
ATOM 2405 O O . ASN A 1 313 ? -17.395 12.359 14.759 1.00 97.69 313 ASN A O 1
ATOM 2409 N N . SER A 1 314 ? -17.309 14.405 15.681 1.00 97.25 314 SER A N 1
ATOM 2410 C CA . SER A 1 314 ? -17.528 15.147 14.437 1.00 97.25 314 SER A CA 1
ATOM 2411 C C . SER A 1 314 ? -16.293 15.974 14.108 1.00 97.25 314 SER A C 1
ATOM 2413 O O . SER A 1 314 ? -15.756 16.674 14.964 1.00 97.25 314 SER A O 1
ATOM 2415 N N . LEU A 1 315 ? -15.831 15.884 12.864 1.00 96.12 315 LEU A N 1
ATOM 2416 C CA . LEU A 1 315 ? -14.597 16.507 12.397 1.00 96.12 315 LEU A CA 1
ATOM 2417 C C . LEU A 1 315 ? -14.859 17.286 11.113 1.00 96.12 315 LEU A C 1
ATOM 2419 O O . LEU A 1 315 ? -15.620 16.839 10.255 1.00 96.12 315 LEU A O 1
ATOM 2423 N N . SER A 1 316 ? -14.161 18.408 10.957 1.00 96.19 316 SER A N 1
ATOM 2424 C CA . SER A 1 316 ? -14.006 19.077 9.668 1.00 96.19 316 SER A CA 1
ATOM 2425 C C . SER A 1 316 ? -12.616 18.770 9.127 1.00 96.19 316 SER A C 1
ATOM 2427 O O . SER A 1 316 ? -11.623 19.007 9.814 1.00 96.19 316 SER A O 1
ATOM 2429 N N . ILE A 1 317 ? -12.543 18.223 7.917 1.00 97.56 317 ILE A N 1
ATOM 2430 C CA . ILE A 1 317 ? -11.287 17.854 7.261 1.00 97.56 317 ILE A CA 1
ATOM 2431 C C . ILE A 1 317 ? -11.079 18.805 6.090 1.00 97.56 317 ILE A C 1
ATOM 2433 O O . ILE A 1 317 ? -11.868 18.801 5.140 1.00 97.56 317 ILE A O 1
ATOM 2437 N N . ALA A 1 318 ? -10.024 19.618 6.144 1.00 97.81 318 ALA A N 1
ATOM 2438 C CA . ALA A 1 318 ? -9.687 20.543 5.066 1.00 97.81 318 ALA A CA 1
ATOM 2439 C C . ALA A 1 318 ? -9.442 19.809 3.733 1.00 97.81 318 ALA A C 1
ATOM 2441 O O . ALA A 1 318 ? -9.130 18.616 3.704 1.00 97.81 318 ALA A O 1
ATOM 2442 N N . ALA A 1 319 ? -9.602 20.531 2.622 1.00 97.81 319 ALA A N 1
ATOM 2443 C CA . ALA A 1 319 ? -9.316 20.010 1.287 1.00 97.81 319 ALA A CA 1
ATOM 2444 C C . ALA A 1 319 ? -7.868 19.502 1.194 1.00 97.81 319 ALA A C 1
ATOM 2446 O O . ALA A 1 319 ? -6.951 20.133 1.724 1.00 97.81 319 ALA A O 1
ATOM 2447 N N . GLY A 1 320 ? -7.667 18.360 0.537 1.00 96.50 320 GLY A N 1
ATOM 2448 C CA . GLY A 1 320 ? -6.341 17.767 0.330 1.00 96.50 320 GLY A CA 1
ATOM 2449 C C . GLY A 1 320 ? -5.558 17.433 1.607 1.00 96.50 320 GLY A C 1
ATOM 2450 O O . GLY A 1 320 ? -4.347 17.250 1.529 1.00 96.50 320 GLY A O 1
ATOM 2451 N N . SER A 1 321 ? -6.210 17.397 2.772 1.00 96.50 321 SER A N 1
ATOM 2452 C CA . SER A 1 321 ? -5.555 17.306 4.079 1.00 96.50 321 SER A CA 1
ATOM 2453 C C . SER A 1 321 ? -6.017 16.084 4.868 1.00 96.50 321 SER A C 1
ATOM 2455 O O . SER A 1 321 ? -7.025 15.447 4.554 1.00 96.50 321 SER A O 1
ATOM 2457 N N . SER A 1 322 ? -5.284 15.775 5.935 1.00 97.25 322 SER A N 1
ATOM 2458 C CA . SER A 1 322 ? -5.644 14.731 6.892 1.00 97.25 322 SER A CA 1
ATOM 2459 C C . SER A 1 322 ? -6.084 15.313 8.232 1.00 97.25 322 SER A C 1
ATOM 2461 O O . SER A 1 322 ? -5.733 16.432 8.603 1.00 97.25 322 SER A O 1
ATOM 2463 N N . SER A 1 323 ? -6.879 14.550 8.970 1.00 97.50 323 SER A N 1
ATOM 2464 C CA . SER A 1 323 ? -7.292 14.871 10.334 1.00 97.50 323 SER A CA 1
ATOM 2465 C C . SER A 1 323 ? -7.210 13.632 11.204 1.00 97.50 323 SER A C 1
ATOM 2467 O O . SER A 1 323 ? -7.342 12.503 10.727 1.00 97.50 323 SER A O 1
ATOM 2469 N N . VAL A 1 324 ? -6.987 13.855 12.492 1.00 97.94 324 VAL A N 1
ATOM 2470 C CA . VAL A 1 324 ? -6.801 12.790 13.469 1.00 97.94 324 VAL A CA 1
ATOM 2471 C C . VAL A 1 324 ? -7.863 12.904 14.546 1.00 97.94 324 VAL A C 1
ATOM 2473 O O . VAL A 1 324 ? -8.146 13.988 15.051 1.00 97.94 324 VAL A O 1
ATOM 2476 N N . TRP A 1 325 ? -8.418 11.760 14.930 1.00 98.19 325 TRP A N 1
ATOM 2477 C CA . TRP A 1 325 ? -9.194 11.624 16.148 1.00 98.19 325 TRP A CA 1
ATOM 2478 C C . TRP A 1 325 ? -8.556 10.574 17.045 1.00 98.19 325 TRP A C 1
ATOM 2480 O O . TRP A 1 325 ? -8.535 9.385 16.731 1.00 98.19 325 TRP A O 1
ATOM 2490 N N . LYS A 1 326 ? -8.031 11.045 18.174 1.00 98.06 326 LYS A N 1
ATOM 2491 C CA . LYS A 1 326 ? -7.485 10.220 19.243 1.00 98.06 326 LYS A CA 1
ATOM 2492 C C . LYS A 1 326 ? -8.514 10.109 20.367 1.00 98.06 326 LYS A C 1
ATOM 2494 O O . LYS A 1 326 ? -9.020 11.126 20.835 1.00 98.06 326 LYS A O 1
ATOM 2499 N N . THR A 1 327 ? -8.832 8.891 20.793 1.00 97.88 327 THR A N 1
ATOM 2500 C CA . THR A 1 327 ? -9.816 8.619 21.848 1.00 97.88 327 THR A CA 1
ATOM 2501 C C . THR A 1 327 ? -9.379 7.461 22.738 1.00 97.88 327 THR A C 1
ATOM 2503 O O . THR A 1 327 ? -8.632 6.581 22.312 1.00 97.88 327 THR A O 1
ATOM 2506 N N . ASN A 1 328 ? -9.868 7.460 23.976 1.00 98.25 328 ASN A N 1
ATOM 2507 C CA . ASN A 1 328 ? -9.699 6.359 24.914 1.00 98.25 328 ASN A CA 1
ATOM 2508 C C . ASN A 1 328 ? -11.020 5.603 25.051 1.00 98.25 328 ASN A C 1
ATOM 2510 O O . ASN A 1 328 ? -12.081 6.209 25.231 1.00 98.25 328 ASN A O 1
ATOM 2514 N N . LEU A 1 329 ? -10.932 4.281 24.979 1.00 98.38 329 LEU A N 1
ATOM 2515 C CA . LEU A 1 329 ? -12.044 3.347 25.066 1.00 98.38 329 LEU A CA 1
ATOM 2516 C C . LEU A 1 329 ? -11.800 2.358 26.208 1.00 98.38 329 LEU A C 1
ATOM 2518 O O . LEU A 1 329 ? -10.655 2.099 26.589 1.00 98.38 329 LEU A O 1
ATOM 2522 N N . LYS A 1 330 ? -12.881 1.770 26.718 1.00 98.31 330 LYS A N 1
ATOM 2523 C CA . LYS A 1 330 ? -12.831 0.712 27.731 1.00 98.31 330 LYS A CA 1
ATOM 2524 C C . LYS A 1 330 ? -13.700 -0.466 27.319 1.00 98.31 330 LYS A C 1
ATOM 2526 O O . LYS A 1 330 ? -14.898 -0.287 27.119 1.00 98.31 330 LYS A O 1
ATOM 2531 N N . ILE A 1 331 ? -13.121 -1.661 27.264 1.00 98.12 331 ILE A N 1
ATOM 2532 C CA . ILE A 1 331 ? -13.882 -2.916 27.274 1.00 98.12 331 ILE A CA 1
ATOM 2533 C C . ILE A 1 331 ? -13.970 -3.380 28.724 1.00 98.12 331 ILE A C 1
ATOM 2535 O O . ILE A 1 331 ? -12.944 -3.575 29.372 1.00 98.12 331 ILE A O 1
ATOM 2539 N N . SER A 1 332 ? -15.183 -3.545 29.248 1.00 96.00 332 SER A N 1
ATOM 2540 C CA . SER A 1 332 ? -15.373 -4.094 30.592 1.00 96.00 332 SER A CA 1
ATOM 2541 C C . SER A 1 332 ? -15.037 -5.584 30.598 1.00 96.00 332 SER A C 1
ATOM 2543 O O . SER A 1 332 ? -15.621 -6.338 29.825 1.00 96.00 332 SER A O 1
ATOM 2545 N N . SER A 1 333 ? -14.123 -6.001 31.480 1.00 95.31 333 SER A N 1
ATOM 2546 C CA . SER A 1 333 ? -13.717 -7.406 31.658 1.00 95.31 333 SER A CA 1
ATOM 2547 C C . SER A 1 333 ? -13.302 -8.088 30.340 1.00 95.31 333 SER A C 1
ATOM 2549 O O . SER A 1 333 ? -13.939 -9.060 29.925 1.00 95.31 333 SER A O 1
ATOM 2551 N N . PRO A 1 334 ? -12.254 -7.593 29.652 1.00 97.06 334 PRO A N 1
ATOM 2552 C CA . PRO A 1 334 ? -11.867 -8.123 28.351 1.00 97.06 334 PRO A CA 1
ATOM 2553 C C . PRO A 1 334 ? -11.415 -9.583 28.457 1.00 97.06 334 PRO A C 1
ATOM 2555 O O . PRO A 1 334 ? -10.645 -9.965 29.340 1.00 97.06 334 PRO A O 1
ATOM 2558 N N . LYS A 1 335 ? -11.818 -10.405 27.488 1.00 97.25 335 LYS A N 1
ATOM 2559 C CA . LYS A 1 335 ? -11.184 -11.707 27.261 1.00 97.25 335 LYS A CA 1
ATOM 2560 C C . LYS A 1 335 ? -9.738 -11.494 26.806 1.00 97.25 335 LYS A C 1
ATOM 2562 O O . LYS A 1 335 ? -9.512 -10.950 25.727 1.00 97.25 335 LYS A O 1
ATOM 2567 N N . LEU A 1 336 ? -8.776 -11.916 27.625 1.00 97.25 336 LEU A N 1
ATOM 2568 C CA . LEU A 1 336 ? -7.349 -11.761 27.338 1.00 97.25 336 LEU A CA 1
ATOM 2569 C C . LEU A 1 336 ? -6.876 -12.734 26.256 1.00 97.25 336 LEU A C 1
ATOM 2571 O O . LEU A 1 336 ? -7.319 -13.885 26.191 1.00 97.25 336 LEU A O 1
ATOM 2575 N N . TRP A 1 337 ? -5.936 -12.274 25.436 1.00 97.38 337 TRP A N 1
ATOM 2576 C CA . TRP A 1 337 ? -5.245 -13.117 24.472 1.00 97.38 337 TRP A CA 1
ATOM 2577 C C . TRP A 1 337 ? -4.142 -13.925 25.166 1.00 97.38 337 TRP A C 1
ATOM 2579 O O . TRP A 1 337 ? -3.335 -13.380 25.917 1.00 97.38 337 TRP A O 1
ATOM 2589 N N . THR A 1 338 ? -4.085 -15.226 24.891 1.00 96.69 338 THR A N 1
ATOM 2590 C CA . THR A 1 338 ? -2.939 -16.088 25.206 1.00 96.69 338 THR A CA 1
ATOM 2591 C C . THR A 1 338 ? -2.706 -17.061 24.053 1.00 96.69 338 THR A C 1
ATOM 2593 O O . THR A 1 338 ? -3.612 -17.305 23.257 1.00 96.69 338 THR A O 1
ATOM 2596 N N . MET A 1 339 ? -1.540 -17.713 24.014 1.00 96.25 339 MET A N 1
ATOM 2597 C CA . MET A 1 339 ? -1.267 -18.790 23.047 1.00 96.25 339 MET A CA 1
ATOM 2598 C C . MET A 1 339 ? -2.277 -19.950 23.132 1.00 96.25 339 MET A C 1
ATOM 2600 O O . MET A 1 339 ? -2.517 -20.629 22.140 1.00 96.25 339 MET A O 1
ATOM 2604 N N . LYS A 1 340 ? -2.872 -20.188 24.311 1.00 96.88 340 LYS A N 1
ATOM 2605 C CA . LYS A 1 340 ? -3.878 -21.242 24.527 1.00 96.88 340 LYS A CA 1
ATOM 2606 C C . LYS A 1 340 ? -5.302 -20.763 24.224 1.00 96.88 340 LYS A C 1
ATOM 2608 O O . LYS A 1 340 ? -6.156 -21.565 23.864 1.00 96.88 340 LYS A O 1
ATOM 2613 N N . THR A 1 341 ? -5.562 -19.471 24.403 1.00 95.25 341 THR A N 1
ATOM 2614 C CA . THR A 1 341 ? -6.876 -18.833 24.249 1.00 95.25 341 THR A CA 1
ATOM 2615 C C . THR A 1 341 ? -6.713 -17.523 23.476 1.00 95.25 341 THR A C 1
ATOM 2617 O O . THR A 1 341 ? -6.642 -16.451 24.089 1.00 95.25 341 THR A O 1
ATOM 2620 N N . PRO A 1 342 ? -6.608 -17.579 22.138 1.00 95.31 342 PRO A N 1
ATOM 2621 C CA . PRO A 1 342 ? -6.307 -16.413 21.318 1.00 95.31 342 PRO A CA 1
ATOM 2622 C C . PRO A 1 342 ? -7.564 -15.558 21.098 1.00 95.31 342 PRO A C 1
ATOM 2624 O O . PRO A 1 342 ? -8.066 -15.442 19.985 1.00 95.31 342 PRO A O 1
ATOM 2627 N N . ASN A 1 343 ? -8.103 -14.974 22.170 1.00 96.88 343 ASN A N 1
ATOM 2628 C CA . ASN A 1 343 ? -9.237 -14.060 22.076 1.00 96.88 343 ASN A CA 1
ATOM 2629 C C . ASN A 1 343 ? -8.813 -12.810 21.295 1.00 96.88 343 ASN A C 1
ATOM 2631 O O . ASN A 1 343 ? -7.890 -12.103 21.699 1.00 96.88 343 ASN A O 1
ATOM 2635 N N . LEU A 1 344 ? -9.479 -12.557 20.172 1.00 96.69 344 LEU A N 1
ATOM 2636 C CA . LEU A 1 344 ? -9.235 -11.414 19.297 1.00 96.69 344 LEU A CA 1
ATOM 2637 C C . LEU A 1 344 ? -10.478 -10.526 19.244 1.00 96.69 344 LEU A C 1
ATOM 2639 O O . LEU A 1 344 ? -11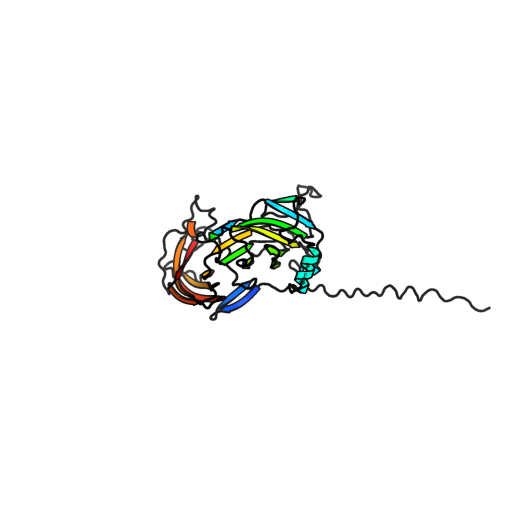.588 -10.967 19.542 1.00 96.69 344 LEU A O 1
ATOM 2643 N N . TYR A 1 345 ? -10.283 -9.278 18.829 1.00 97.31 345 TYR A N 1
ATOM 2644 C CA . TYR A 1 345 ? -11.352 -8.308 18.629 1.00 97.31 345 TYR A CA 1
ATOM 2645 C C . TYR A 1 345 ? -11.213 -7.643 17.262 1.00 97.31 345 TYR A C 1
ATOM 2647 O O . TYR A 1 345 ? -10.107 -7.471 16.751 1.00 97.31 345 TYR A O 1
ATOM 2655 N N . VAL A 1 346 ? -12.342 -7.229 16.697 1.00 97.06 346 VAL A N 1
ATOM 2656 C CA . VAL A 1 346 ? -12.433 -6.479 15.445 1.00 97.06 346 VAL A CA 1
ATOM 2657 C C . VAL A 1 346 ? -12.945 -5.080 15.752 1.00 97.06 346 VAL A C 1
ATOM 2659 O O . VAL A 1 346 ? -14.056 -4.916 16.253 1.00 97.06 346 VAL A O 1
ATOM 2662 N N . MET A 1 347 ? -12.156 -4.058 15.428 1.00 97.12 347 MET A N 1
ATOM 2663 C CA . MET A 1 347 ? -12.612 -2.672 15.480 1.00 97.12 347 MET A CA 1
ATOM 2664 C C . MET A 1 347 ? -13.198 -2.258 14.131 1.00 97.12 347 MET A C 1
ATOM 2666 O O . MET A 1 347 ? -12.541 -2.360 13.098 1.00 97.12 347 MET A O 1
ATOM 2670 N N . LYS A 1 348 ? -14.424 -1.739 14.149 1.00 97.44 348 LYS A N 1
ATOM 2671 C CA . LYS A 1 348 ? -15.079 -1.120 12.998 1.00 97.44 348 LYS A CA 1
ATOM 2672 C C . LYS A 1 348 ? -15.105 0.389 13.185 1.00 97.44 348 LYS A C 1
ATOM 2674 O O . LYS A 1 348 ? -15.731 0.882 14.122 1.00 97.44 348 LYS A O 1
ATOM 2679 N N . VAL A 1 349 ? -14.509 1.109 12.243 1.00 97.56 349 VAL A N 1
ATOM 2680 C CA . VAL A 1 349 ? -14.636 2.564 12.132 1.00 97.56 349 VAL A CA 1
ATOM 2681 C C . VAL A 1 349 ? -15.631 2.886 11.022 1.00 97.56 349 VAL A C 1
ATOM 2683 O O . VAL A 1 349 ? -15.526 2.353 9.919 1.00 97.56 349 VAL A O 1
ATOM 2686 N N . THR A 1 350 ? -16.610 3.740 11.305 1.00 97.06 350 THR A N 1
ATOM 2687 C CA . THR A 1 350 ? -17.611 4.189 10.325 1.00 97.06 350 THR A CA 1
ATOM 2688 C C . THR A 1 350 ? -17.537 5.700 10.177 1.00 97.06 350 THR A C 1
ATOM 2690 O O . THR A 1 350 ? -17.495 6.409 11.180 1.00 97.06 350 THR A O 1
ATOM 2693 N N . ILE A 1 351 ? -17.541 6.179 8.934 1.00 96.50 351 ILE A N 1
ATOM 2694 C CA . ILE A 1 351 ? -17.639 7.600 8.589 1.00 96.50 351 ILE A CA 1
ATOM 2695 C C . ILE A 1 351 ? -19.016 7.834 7.966 1.00 96.50 351 ILE A C 1
ATOM 2697 O O . ILE A 1 351 ? -19.411 7.098 7.061 1.00 96.50 351 ILE A O 1
ATOM 2701 N N . LEU A 1 352 ? -19.720 8.858 8.437 1.00 94.31 352 LEU A N 1
ATOM 2702 C CA . LEU A 1 352 ? -20.948 9.387 7.853 1.00 94.31 352 LEU A CA 1
ATOM 2703 C C . LEU A 1 352 ? -20.710 10.840 7.440 1.00 94.31 352 LEU A C 1
ATOM 2705 O O . LEU A 1 352 ? -20.033 11.587 8.146 1.00 94.31 352 LEU A O 1
ATOM 2709 N N . PHE A 1 353 ? -21.250 11.226 6.290 1.00 88.25 353 PHE A N 1
ATOM 2710 C CA . PHE A 1 353 ? -21.186 12.600 5.800 1.00 88.25 353 PHE A CA 1
ATOM 2711 C C . PHE A 1 353 ? -22.322 13.403 6.432 1.00 88.25 353 PHE A C 1
ATOM 2713 O O . PHE A 1 353 ? -23.454 12.915 6.465 1.00 88.25 353 PHE A O 1
ATOM 2720 N N . CYS A 1 354 ? -21.988 14.576 6.970 1.00 75.19 354 CYS A N 1
ATOM 2721 C CA . CYS A 1 354 ? -22.942 15.469 7.628 1.00 75.19 354 CYS A CA 1
ATOM 2722 C C . CYS A 1 354 ? -23.674 16.372 6.639 1.00 75.19 354 CYS A C 1
ATOM 2724 O O . CYS A 1 354 ? -23.031 16.799 5.650 1.00 75.19 354 CYS A O 1
#

Sequence (354 aa):
MKKLYTKVNLLLILLLAVSCVSFGQSTTLETSLSLIDIGGVAVPHQNGMPLPTFEKQSSRTIIDLAGEWKKLRFATIDNVSLAKRDAAGIAAIETEAAGKQLASFDDAAWAKKTLPGVENALTAETAPNGLFPEFYNDGVWYRRTFTVDAANSGKFAKLMFYSVNYVCDVWINDKYVGYHEGGYTPFAFDVSSLLNYGTTNTIAIRVDNIAWGSRKDIIPVSSVDWFNWAGVIHDIYLELSNPVSVVRTNVIPKDLDGNIETTVILNNKNASASNVSVSVKVYEANVTQSNIQSEFVKDLAGSEVSLGGTTQNSLSIAAGSSSVWKTNLKISSPKLWTMKTPNLYVMKVTILFC

Radius of gyration: 26.26 Å; chains: 1; bounding box: 109×54×59 Å

pLDDT: mean 91.45, std 15.09, range [35.28, 98.88]

Secondary structure (DSSP, 8-state):
-------SSSSSSSSS------------PPPSEEEEESSS-EEEEETTEE----SPPTTSEEEE--EEEEEEEE---HHHHTS--SHHHHHHHHHHHTTTTSTT---TTSEEEEES--SSPEE-SS-TTS-EE----SEEEEEEEEEB-GGGTTSEEEEEES-EESEEEEEETTEEEEEEE-SSS-EEEE-TTT--BTSEEEEEEEEE-PPTTS-SSSSS-S--SS----EE-S-EEEEEE-SEEEEEEEEEE-STT-EEEEEEEEEE-SSS-EEEEEEEEEEEE---TTTTT-S-GGGGEEEEEPEEE--EEEEEE-TT-EEEEEEEEEESS---B-SSSB--EEEEEEEEE-